Protein 8R2B (pdb70)

Structure (mmCIF, N/CA/C/O backbone):
data_8R2B
#
_entry.id   8R2B
#
_cell.length_a   52.628
_cell.length_b   62.281
_cell.length_c   89.814
_cell.angle_alpha   90.00
_cell.angle_beta   90.00
_cell.angle_gamma   90.00
#
_symmetry.space_group_name_H-M   'P 21 21 21'
#
loop_
_entity.id
_entity.type
_entity.pdbx_description
1 polymer SnoL
2 non-polymer "3',4'-demethoxy-nogalose-nogalamycinone"
3 water water
#
loop_
_atom_site.group_PDB
_atom_site.id
_atom_site.type_symbol
_atom_site.label_atom_id
_atom_site.label_alt_id
_atom_site.label_comp_id
_atom_site.label_asym_id
_atom_site.label_entity_id
_atom_site.label_seq_id
_atom_site.pdbx_PDB_ins_code
_atom_site.Cartn_x
_atom_site.Cartn_y
_atom_site.Cartn_z
_atom_site.occupancy
_atom_site.B_iso_or_equiv
_atom_site.auth_seq_id
_atom_site.auth_comp_id
_atom_site.auth_asym_id
_atom_site.auth_atom_id
_atom_site.pdbx_PDB_model_num
ATOM 1 N N . SER A 1 11 ? 47.176 53.611 18.428 1.00 49.69 2 SER A N 1
ATOM 2 C CA . SER A 1 11 ? 47.129 54.515 19.604 1.00 43.28 2 SER A CA 1
ATOM 3 C C . SER A 1 11 ? 45.735 55.131 19.656 1.00 41.97 2 SER A C 1
ATOM 4 O O . SER A 1 11 ? 45.116 55.340 18.604 1.00 36.54 2 SER A O 1
ATOM 7 N N . THR A 1 12 ? 45.255 55.418 20.862 1.00 47.04 3 THR A N 1
ATOM 8 C CA . THR A 1 12 ? 43.915 55.958 20.995 1.00 45.93 3 THR A CA 1
ATOM 9 C C . THR A 1 12 ? 43.877 57.392 20.528 1.00 44.65 3 THR A C 1
ATOM 10 O O . THR A 1 12 ? 42.881 57.804 19.948 1.00 39.25 3 THR A O 1
ATOM 14 N N . THR A 1 13 ? 44.960 58.143 20.770 1.00 39.01 4 THR A N 1
ATOM 15 C CA . THR A 1 13 ? 45.037 59.496 20.279 1.00 40.33 4 THR A CA 1
ATOM 16 C C . THR A 1 13 ? 44.887 59.424 18.775 1.00 37.77 4 THR A C 1
ATOM 17 O O . THR A 1 13 ? 44.052 60.114 18.209 1.00 32.66 4 THR A O 1
ATOM 21 N N . ALA A 1 14 ? 45.673 58.567 18.142 1.00 32.80 5 ALA A N 1
ATOM 22 C CA . ALA A 1 14 ? 45.603 58.452 16.711 1.00 32.72 5 ALA A CA 1
ATOM 23 C C . ALA A 1 14 ? 44.184 58.030 16.234 1.00 30.32 5 ALA A C 1
ATOM 24 O O . ALA A 1 14 ? 43.662 58.543 15.277 1.00 27.76 5 ALA A O 1
ATOM 26 N N . ASN A 1 15 ? 43.585 57.054 16.900 1.00 30.39 6 ASN A N 1
ATOM 27 C CA . ASN A 1 15 ? 42.250 56.620 16.529 1.00 27.35 6 ASN A CA 1
ATOM 28 C C . ASN A 1 15 ? 41.234 57.736 16.619 1.00 27.44 6 ASN A C 1
ATOM 29 O O . ASN A 1 15 ? 40.383 57.880 15.743 1.00 27.07 6 ASN A O 1
ATOM 34 N N . LYS A 1 16 ? 41.346 58.546 17.642 1.00 27.09 7 LYS A N 1
ATOM 35 C CA . LYS A 1 16 ? 40.433 59.630 17.802 1.00 28.52 7 LYS A CA 1
ATOM 36 C C . LYS A 1 16 ? 40.579 60.633 16.685 1.00 26.78 7 LYS A C 1
ATOM 37 O O . LYS A 1 16 ? 39.592 61.131 16.224 1.00 27.90 7 LYS A O 1
ATOM 43 N N . GLU A 1 17 ? 41.777 60.916 16.240 1.00 29.99 8 GLU A N 1
ATOM 44 C CA . GLU A 1 17 ? 41.971 61.867 15.119 1.00 29.09 8 GLU A CA 1
ATOM 45 C C . GLU A 1 17 ? 41.384 61.318 13.895 1.00 25.31 8 GLU A C 1
ATOM 46 O O . GLU A 1 17 ? 40.805 62.039 13.113 1.00 24.29 8 GLU A O 1
ATOM 52 N N . ARG A 1 18 ? 41.529 60.019 13.698 1.00 27.98 9 ARG A N 1
ATOM 53 C CA . ARG A 1 18 ? 40.916 59.396 12.530 1.00 26.91 9 ARG A CA 1
ATOM 54 C C . ARG A 1 18 ? 39.407 59.611 12.558 1.00 25.01 9 ARG A C 1
ATOM 55 O O . ARG A 1 18 ? 38.807 59.912 11.531 1.00 23.34 9 ARG A O 1
ATOM 63 N N . CYS A 1 19 ? 38.792 59.457 13.733 1.00 23.96 10 CYS A N 1
ATOM 64 C CA . CYS A 1 19 ? 37.375 59.702 13.820 1.00 23.62 10 CYS A CA 1
ATOM 65 C C . CYS A 1 19 ? 37.059 61.158 13.463 1.00 24.59 10 CYS A C 1
ATOM 66 O O . CYS A 1 19 ? 36.063 61.445 12.784 1.00 21.08 10 CYS A O 1
ATOM 69 N N . LEU A 1 20 ? 37.864 62.085 13.950 1.00 24.09 11 LEU A N 1
ATOM 70 C CA . LEU A 1 20 ? 37.602 63.485 13.604 1.00 25.74 11 LEU A CA 1
ATOM 71 C C . LEU A 1 20 ? 37.755 63.700 12.096 1.00 24.05 11 LEU A C 1
ATOM 72 O O . LEU A 1 20 ? 37.029 64.524 11.537 1.00 24.81 11 LEU A O 1
ATOM 77 N N . GLU A 1 21 ? 38.626 62.927 11.448 1.00 26.49 12 GLU A N 1
ATOM 78 C CA . GLU A 1 21 ? 38.755 63.014 9.982 1.00 25.00 12 GLU A CA 1
ATOM 79 C C . GLU A 1 21 ? 37.504 62.564 9.328 1.00 24.94 12 GLU A C 1
ATOM 80 O O . GLU A 1 21 ? 37.098 63.139 8.363 1.00 22.37 12 GLU A O 1
ATOM 86 N N . MET A 1 22 ? 36.851 61.538 9.863 1.00 22.81 13 MET A N 1
ATOM 87 C CA . MET A 1 22 ? 35.626 61.055 9.289 1.00 21.09 13 MET A CA 1
ATOM 88 C C . MET A 1 22 ? 34.545 62.095 9.455 1.00 20.63 13 MET A C 1
ATOM 89 O O . MET A 1 22 ? 33.744 62.285 8.539 1.00 21.15 13 MET A O 1
ATOM 94 N N . VAL A 1 23 ? 34.510 62.780 10.579 1.00 19.12 14 VAL A N 1
ATOM 95 C CA . VAL A 1 23 ? 33.493 63.825 10.762 1.00 19.65 14 VAL A CA 1
ATOM 96 C C . VAL A 1 23 ? 33.739 64.941 9.749 1.00 20.19 14 VAL A C 1
ATOM 97 O O . VAL A 1 23 ? 32.826 65.425 9.144 1.00 19.89 14 VAL A O 1
ATOM 101 N N . ALA A 1 24 ? 34.982 65.331 9.581 1.00 21.78 15 ALA A N 1
ATOM 102 C CA . ALA A 1 24 ? 35.294 66.404 8.620 1.00 22.14 15 ALA A CA 1
ATOM 103 C C . ALA A 1 24 ? 34.920 66.026 7.226 1.00 22.10 15 ALA A C 1
ATOM 104 O O . ALA A 1 24 ? 34.426 66.843 6.504 1.00 24.09 15 ALA A O 1
ATOM 106 N N . ALA A 1 25 ? 35.116 64.770 6.843 1.00 21.33 16 ALA A N 1
ATOM 107 C CA . ALA A 1 25 ? 34.628 64.298 5.545 1.00 20.70 16 ALA A CA 1
ATOM 108 C C . ALA A 1 25 ? 33.137 64.389 5.394 1.00 22.22 16 ALA A C 1
ATOM 109 O O . ALA A 1 25 ? 32.682 64.813 4.359 1.00 22.04 16 ALA A O 1
ATOM 111 N N . TRP A 1 26 ? 32.363 64.001 6.424 1.00 20.81 17 TRP A N 1
ATOM 112 C CA . TRP A 1 26 ? 30.916 64.193 6.385 1.00 19.30 17 TRP A CA 1
ATOM 113 C C . TRP A 1 26 ? 30.545 65.661 6.195 1.00 19.68 17 TRP A C 1
ATOM 114 O O . TRP A 1 26 ? 29.590 66.022 5.521 1.00 20.35 17 TRP A O 1
ATOM 125 N N . ASN A 1 27 ? 31.257 66.510 6.853 1.00 20.39 18 ASN A N 1
ATOM 126 C CA . ASN A 1 27 ? 30.921 67.964 6.876 1.00 20.69 18 ASN A CA 1
ATOM 127 C C . ASN A 1 27 ? 31.233 68.685 5.557 1.00 23.05 18 ASN A C 1
ATOM 128 O O . ASN A 1 27 ? 30.819 69.811 5.370 1.00 20.47 18 ASN A O 1
ATOM 133 N N . ARG A 1 28 ? 32.022 68.040 4.705 1.00 23.58 19 ARG A N 1
ATOM 134 C CA . ARG A 1 28 ? 32.195 68.492 3.308 1.00 25.73 19 ARG A CA 1
ATOM 135 C C . ARG A 1 28 ? 31.492 67.571 2.340 1.00 26.02 19 ARG A C 1
ATOM 136 O O . ARG A 1 28 ? 31.712 67.621 1.123 1.00 25.31 19 ARG A O 1
ATOM 144 N N . TRP A 1 29 ? 30.602 66.750 2.902 1.00 24.00 20 TRP A N 1
ATOM 145 C CA . TRP A 1 29 ? 29.695 65.902 2.174 1.00 25.70 20 TRP A CA 1
ATOM 146 C C . TRP A 1 29 ? 30.438 64.886 1.267 1.00 25.73 20 TRP A C 1
ATOM 147 O O . TRP A 1 29 ? 30.025 64.639 0.148 1.00 26.34 20 TRP A O 1
ATOM 158 N N . ASP A 1 30 ? 31.550 64.381 1.743 1.00 24.17 21 ASP A N 1
ATOM 159 C CA . ASP A 1 30 ? 32.399 63.446 1.022 1.00 24.25 21 ASP A CA 1
ATOM 160 C C . ASP A 1 30 ? 32.339 62.059 1.704 1.00 22.57 21 ASP A C 1
ATOM 161 O O . ASP A 1 30 ? 33.192 61.747 2.540 1.00 22.84 21 ASP A O 1
ATOM 166 N N . VAL A 1 31 ? 31.388 61.235 1.331 1.00 22.78 22 VAL A N 1
ATOM 167 C CA . VAL A 1 31 ? 31.245 59.842 1.873 1.00 24.05 22 VAL A CA 1
ATOM 168 C C . VAL A 1 31 ? 32.466 59.022 1.643 1.00 25.68 22 VAL A C 1
ATOM 169 O O . VAL A 1 31 ? 32.869 58.258 2.516 1.00 24.26 22 VAL A O 1
ATOM 173 N N . SER A 1 32 ? 33.105 59.209 0.481 1.00 24.79 23 SER A N 1
ATOM 174 C CA . SER A 1 32 ? 34.272 58.466 0.176 1.00 28.70 23 SER A CA 1
ATOM 175 C C . SER A 1 32 ? 35.384 58.712 1.184 1.00 28.44 23 SER A C 1
ATOM 176 O O . SER A 1 32 ? 36.201 57.840 1.455 1.00 28.58 23 SER A O 1
ATOM 179 N N . GLY A 1 33 ? 35.447 59.908 1.758 1.00 25.78 24 GLY A N 1
ATOM 180 C CA . GLY A 1 33 ? 36.432 60.172 2.782 1.00 23.56 24 GLY A CA 1
ATOM 181 C C . GLY A 1 33 ? 36.096 59.482 4.093 1.00 25.67 24 GLY A C 1
ATOM 182 O O . GLY A 1 33 ? 36.951 59.334 4.927 1.00 26.69 24 GLY A O 1
ATOM 183 N N . VAL A 1 34 ? 34.852 59.062 4.269 1.00 24.18 25 VAL A N 1
ATOM 184 C CA . VAL A 1 34 ? 34.524 58.285 5.446 1.00 25.31 25 VAL A CA 1
ATOM 185 C C . VAL A 1 34 ? 34.979 56.851 5.165 1.00 25.54 25 VAL A C 1
ATOM 186 O O . VAL A 1 34 ? 35.687 56.264 5.948 1.00 25.32 25 VAL A O 1
ATOM 190 N N . VAL A 1 35 ? 34.586 56.329 4.020 1.00 25.34 26 VAL A N 1
ATOM 191 C CA . VAL A 1 35 ? 34.792 54.936 3.646 1.00 24.22 26 VAL A CA 1
ATOM 192 C C . VAL A 1 35 ? 36.282 54.622 3.590 1.00 27.46 26 VAL A C 1
ATOM 193 O O . VAL A 1 35 ? 36.734 53.486 3.830 1.00 25.77 26 VAL A O 1
ATOM 197 N N . ALA A 1 36 ? 37.082 55.616 3.305 1.00 28.69 27 ALA A N 1
ATOM 198 C CA . ALA A 1 36 ? 38.512 55.410 3.244 1.00 27.09 27 ALA A CA 1
ATOM 199 C C . ALA A 1 36 ? 39.098 54.863 4.501 1.00 29.38 27 ALA A C 1
ATOM 200 O O . ALA A 1 36 ? 40.227 54.330 4.483 1.00 28.45 27 ALA A O 1
ATOM 202 N N . HIS A 1 37 ? 38.423 55.051 5.630 1.00 27.63 28 HIS A N 1
ATOM 203 C CA . HIS A 1 37 ? 38.988 54.559 6.871 1.00 28.97 28 HIS A CA 1
ATOM 204 C C . HIS A 1 37 ? 38.636 53.103 7.170 1.00 27.37 28 HIS A C 1
ATOM 205 O O . HIS A 1 37 ? 39.145 52.542 8.091 1.00 27.17 28 HIS A O 1
ATOM 212 N N . TRP A 1 38 ? 37.775 52.516 6.391 1.00 28.39 29 TRP A N 1
ATOM 213 C CA . TRP A 1 38 ? 37.328 51.159 6.647 1.00 26.63 29 TRP A C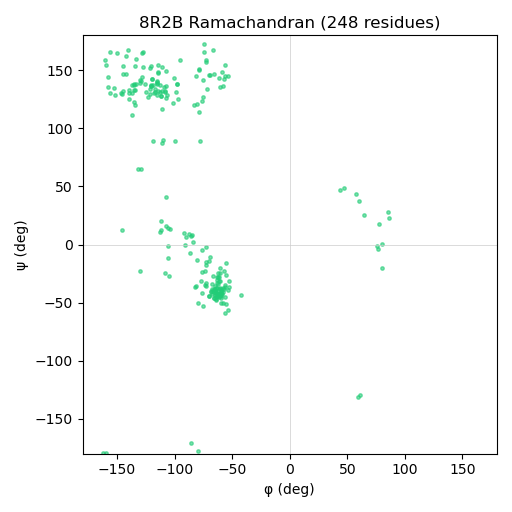A 1
ATOM 214 C C . TRP A 1 38 ? 38.360 50.102 6.276 1.00 32.20 29 TRP A C 1
ATOM 215 O O . TRP A 1 38 ? 39.019 50.192 5.232 1.00 31.21 29 TRP A O 1
ATOM 226 N N . ALA A 1 39 ? 38.446 49.066 7.085 1.00 30.72 30 ALA A N 1
ATOM 227 C CA . ALA A 1 39 ? 39.300 47.948 6.747 1.00 31.30 30 ALA A CA 1
ATOM 228 C C . ALA A 1 39 ? 38.641 47.187 5.622 1.00 36.27 30 ALA A C 1
ATOM 229 O O . ALA A 1 39 ? 37.447 47.349 5.397 1.00 32.99 30 ALA A O 1
ATOM 231 N N . PRO A 1 40 ? 39.432 46.385 4.841 1.00 42.35 31 PRO A N 1
ATOM 232 C CA . PRO A 1 40 ? 38.732 45.687 3.772 1.00 40.65 31 PRO A CA 1
ATOM 233 C C . PRO A 1 40 ? 37.692 44.724 4.305 1.00 40.75 31 PRO A C 1
ATOM 234 O O . PRO A 1 40 ? 36.709 44.511 3.666 1.00 41.20 31 PRO A O 1
ATOM 238 N N . ASP A 1 41 ? 37.881 44.193 5.505 1.00 40.01 32 ASP A N 1
ATOM 239 C CA . ASP A 1 41 ? 36.932 43.244 6.067 1.00 43.42 32 ASP A CA 1
ATOM 240 C C . ASP A 1 41 ? 36.093 43.834 7.219 1.00 36.37 32 ASP A C 1
ATOM 241 O O . ASP A 1 41 ? 35.888 43.188 8.244 1.00 33.80 32 ASP A O 1
ATOM 246 N N . VAL A 1 42 ? 35.666 45.073 7.064 1.00 32.47 33 VAL A N 1
ATOM 247 C CA . VAL A 1 42 ? 34.901 45.753 8.113 1.00 30.28 33 VAL A CA 1
ATOM 248 C C . VAL A 1 42 ? 33.538 45.151 8.268 1.00 26.62 33 VAL A C 1
ATOM 249 O O . VAL A 1 42 ? 32.917 44.774 7.252 1.00 28.87 33 VAL A O 1
ATOM 253 N N . VAL A 1 43 ? 33.030 45.136 9.507 1.00 25.05 34 VAL A N 1
ATOM 254 C CA . VAL A 1 43 ? 31.684 44.704 9.769 1.00 22.93 34 VAL A CA 1
ATOM 255 C C . VAL A 1 43 ? 30.880 45.850 10.355 1.00 25.79 34 VAL A C 1
ATOM 256 O O . VAL A 1 43 ? 31.309 46.450 11.341 1.00 23.25 34 VAL A O 1
ATOM 260 N N . HIS A 1 44 ? 29.697 46.113 9.794 1.00 24.13 35 HIS A N 1
ATOM 261 C CA . HIS A 1 44 ? 28.809 47.127 10.301 1.00 23.60 35 HIS A CA 1
ATOM 262 C C . HIS A 1 44 ? 27.564 46.451 10.780 1.00 23.15 35 HIS A C 1
ATOM 263 O O . HIS A 1 44 ? 27.071 45.592 10.104 1.00 24.65 35 HIS A O 1
ATOM 270 N N . TYR A 1 45 ? 27.045 46.904 11.912 1.00 22.55 36 TYR A N 1
ATOM 271 C CA . TYR A 1 45 ? 25.912 46.296 12.560 1.00 24.40 36 TYR A CA 1
ATOM 272 C C . TYR A 1 45 ? 24.735 47.228 12.508 1.00 28.51 36 TYR A C 1
ATOM 273 O O . TYR A 1 45 ? 24.812 48.419 12.869 1.00 28.62 36 TYR A O 1
ATOM 282 N N . ASP A 1 46 ? 23.610 46.693 12.100 1.00 31.54 37 ASP A N 1
ATOM 283 C CA . ASP A 1 46 ? 22.404 47.468 12.091 1.00 31.02 37 ASP A CA 1
ATOM 284 C C . ASP A 1 46 ? 21.802 47.558 13.446 1.00 35.24 37 ASP A C 1
ATOM 285 O O . ASP A 1 46 ? 22.331 47.059 14.454 1.00 33.24 37 ASP A O 1
ATOM 290 N N . ASP A 1 47 ? 20.669 48.228 13.480 1.00 39.86 38 ASP A N 1
ATOM 291 C CA . ASP A 1 47 ? 19.957 48.461 14.729 1.00 48.02 38 ASP A CA 1
ATOM 292 C C . ASP A 1 47 ? 19.593 47.239 15.570 1.00 45.51 38 ASP A C 1
ATOM 293 O O . ASP A 1 47 ? 19.236 47.392 16.716 1.00 47.60 38 ASP A O 1
ATOM 298 N N . GLU A 1 48 ? 19.648 46.042 14.993 1.00 49.82 39 GLU A N 1
ATOM 299 C CA . GLU A 1 48 ? 19.321 44.779 15.683 1.00 45.40 39 GLU A CA 1
ATOM 300 C C . GLU A 1 48 ? 20.530 43.906 15.862 1.00 42.31 39 GLU A C 1
ATOM 301 O O . GLU A 1 48 ? 20.432 42.734 16.184 1.00 38.96 39 GLU A O 1
ATOM 307 N N . ASP A 1 49 ? 21.685 44.455 15.603 1.00 41.09 40 ASP A N 1
ATOM 308 C CA . ASP A 1 49 ? 22.923 43.711 15.763 1.00 44.46 40 ASP A CA 1
ATOM 309 C C . ASP A 1 49 ? 23.242 42.709 14.642 1.00 33.67 40 ASP A C 1
ATOM 310 O O . ASP A 1 49 ? 24.106 41.889 14.797 1.00 29.23 40 ASP A O 1
ATOM 315 N N . LYS A 1 50 ? 22.598 42.853 13.518 1.00 31.28 41 LYS A N 1
ATOM 316 C CA . LYS A 1 50 ? 22.893 42.021 12.395 1.00 28.93 41 LYS A CA 1
ATOM 317 C C . LYS A 1 50 ? 23.828 42.761 11.470 1.00 28.44 41 LYS A C 1
ATOM 318 O O . LYS A 1 50 ? 23.644 43.942 11.256 1.00 25.62 41 LYS A O 1
ATOM 324 N N . PRO A 1 51 ? 24.839 42.076 10.917 1.00 25.46 42 PRO A N 1
ATOM 325 C CA . PRO A 1 51 ? 25.728 42.714 9.977 1.00 23.92 42 PRO A CA 1
ATOM 326 C C . PRO A 1 51 ? 24.975 43.281 8.788 1.00 29.63 42 PRO A C 1
ATOM 327 O O . PRO A 1 51 ? 24.005 42.686 8.340 1.00 28.45 42 PRO A O 1
ATOM 331 N N . VAL A 1 52 ? 25.433 44.434 8.327 1.00 27.56 43 VAL A N 1
ATOM 332 C CA . VAL A 1 52 ? 24.961 45.111 7.105 1.00 29.75 43 VAL A CA 1
ATOM 333 C C . VAL A 1 52 ? 26.105 45.229 6.143 1.00 27.69 43 VAL A C 1
ATOM 334 O O . VAL A 1 52 ? 27.228 45.570 6.538 1.00 26.34 43 VAL A O 1
ATOM 338 N N . SER A 1 53 ? 25.857 44.964 4.863 1.00 31.15 44 SER A N 1
ATOM 339 C CA . SER A 1 53 ? 26.952 44.996 3.918 1.00 28.79 44 SER A CA 1
ATOM 340 C C . SER A 1 53 ? 27.541 46.378 3.749 1.00 29.72 44 SER A C 1
ATOM 341 O O . SER A 1 53 ? 26.849 47.355 3.849 1.00 28.12 44 SER A O 1
ATOM 344 N N . ALA A 1 54 ? 28.840 46.436 3.516 1.00 29.47 45 ALA A N 1
ATOM 345 C CA . ALA A 1 54 ? 29.525 47.685 3.318 1.00 31.24 45 ALA A CA 1
ATOM 346 C C . ALA A 1 54 ? 28.879 48.437 2.172 1.00 35.76 45 ALA A C 1
ATOM 347 O O . ALA A 1 54 ? 28.736 49.632 2.249 1.00 33.55 45 ALA A O 1
ATOM 349 N N . GLU A 1 55 ? 28.412 47.732 1.164 1.00 36.27 46 GLU A N 1
ATOM 350 C CA . GLU A 1 55 ? 27.753 48.365 0.039 1.00 37.39 46 GLU A CA 1
ATOM 351 C C . GLU A 1 55 ? 26.445 49.009 0.417 1.00 34.03 46 GLU A C 1
ATOM 352 O O . GLU A 1 55 ? 26.111 50.087 -0.070 1.00 32.95 46 GLU A O 1
ATOM 358 N N . GLU A 1 56 ? 25.684 48.361 1.271 1.00 29.51 47 GLU A N 1
ATOM 359 C CA . GLU A 1 56 ? 24.416 48.928 1.707 1.00 29.03 47 GLU A CA 1
ATOM 360 C C . GLU A 1 56 ? 24.644 50.136 2.680 1.00 26.15 47 GLU A C 1
ATOM 361 O O . GLU A 1 56 ? 23.926 51.100 2.625 1.00 26.03 47 GLU A O 1
ATOM 367 N N . VAL A 1 57 ? 25.698 50.091 3.481 1.00 25.89 48 VAL A N 1
ATOM 368 C CA . VAL A 1 57 ? 26.003 51.211 4.337 1.00 23.59 48 VAL A CA 1
ATOM 369 C C . VAL A 1 57 ? 26.326 52.410 3.449 1.00 26.26 48 VAL A C 1
ATOM 370 O O . VAL A 1 57 ? 25.778 53.491 3.668 1.00 25.04 48 VAL A O 1
ATOM 374 N N . VAL A 1 58 ? 27.162 52.198 2.432 1.00 26.35 49 VAL A N 1
ATOM 375 C CA . VAL A 1 58 ? 27.537 53.256 1.503 1.00 26.07 49 VAL A CA 1
ATOM 376 C C . VAL A 1 58 ? 26.309 53.862 0.860 1.00 27.29 49 VAL A C 1
ATOM 377 O O . VAL A 1 58 ? 26.270 55.083 0.664 1.00 26.64 49 VAL A O 1
ATOM 381 N N . ARG A 1 59 ? 25.309 53.038 0.573 1.00 27.24 50 ARG A N 1
ATOM 382 C CA . ARG A 1 59 ? 24.150 53.485 -0.089 1.00 29.70 50 ARG A CA 1
ATOM 383 C C . ARG A 1 59 ? 23.355 54.373 0.823 1.00 32.51 50 ARG A C 1
ATOM 384 O O . ARG A 1 59 ? 22.859 55.405 0.381 1.00 31.95 50 ARG A O 1
ATOM 392 N N . ARG A 1 60 ? 23.206 53.971 2.073 1.00 28.33 51 ARG A N 1
ATOM 393 C CA . ARG A 1 60 ? 22.502 54.797 3.022 1.00 28.85 51 ARG A CA 1
ATOM 394 C C . ARG A 1 60 ? 23.235 56.088 3.239 1.00 24.29 51 ARG A C 1
ATOM 395 O O . ARG A 1 60 ? 22.602 57.083 3.371 1.00 28.50 51 ARG A O 1
ATOM 403 N N . MET A 1 61 ? 24.557 56.083 3.342 1.00 23.03 52 MET A N 1
ATOM 404 C CA . MET A 1 61 ? 25.287 57.312 3.547 1.00 22.59 52 MET A CA 1
ATOM 405 C C . MET A 1 61 ? 25.115 58.261 2.365 1.00 28.45 52 MET A C 1
ATOM 406 O O . MET A 1 61 ? 24.926 59.448 2.549 1.00 23.40 52 MET A O 1
ATOM 411 N N . ASN A 1 62 ? 25.206 57.733 1.134 1.00 24.41 53 ASN A N 1
ATOM 412 C CA . ASN A 1 62 ? 25.005 58.559 -0.028 1.00 25.79 53 ASN A CA 1
ATOM 413 C C . ASN A 1 62 ? 23.648 59.192 -0.071 1.00 26.18 53 ASN A C 1
ATOM 414 O O . ASN A 1 62 ? 23.499 60.374 -0.403 1.00 28.53 53 ASN A O 1
ATOM 419 N N . SER A 1 63 ? 22.649 58.468 0.337 1.00 25.16 54 SER A N 1
ATOM 420 C CA . SER A 1 63 ? 21.296 58.996 0.339 1.00 28.17 54 SER A CA 1
ATOM 421 C C . SER A 1 63 ? 21.115 60.120 1.357 1.00 31.48 54 SER A C 1
ATOM 422 O O . SER A 1 63 ? 20.381 61.063 1.101 1.00 31.56 54 SER A O 1
ATOM 425 N N . ALA A 1 64 ? 21.804 60.037 2.491 1.00 27.70 55 ALA A N 1
ATOM 426 C CA . ALA A 1 64 ? 21.744 61.095 3.482 1.00 27.05 55 ALA A CA 1
ATOM 427 C C . ALA A 1 64 ? 22.384 62.362 2.966 1.00 26.00 55 ALA A C 1
ATOM 428 O O . ALA A 1 64 ? 21.832 63.423 3.182 1.00 24.19 55 ALA A O 1
ATOM 430 N N . VAL A 1 65 ? 23.539 62.268 2.296 1.00 24.92 56 VAL A N 1
ATOM 431 C CA . VAL A 1 65 ? 24.154 63.460 1.740 1.00 27.06 56 VAL A CA 1
ATOM 432 C C . VAL A 1 65 ? 23.241 64.089 0.706 1.00 31.07 56 VAL A C 1
ATOM 433 O O . VAL A 1 65 ? 23.190 65.307 0.609 1.00 28.33 56 VAL A O 1
ATOM 437 N N . GLU A 1 66 ? 22.486 63.299 -0.034 1.00 30.11 57 GLU A N 1
ATOM 438 C CA . GLU A 1 66 ? 21.587 63.887 -1.006 1.00 31.48 57 GLU A CA 1
ATOM 439 C C . GLU A 1 66 ? 20.375 64.471 -0.326 1.00 29.17 57 GLU A C 1
ATOM 440 O O . GLU A 1 66 ? 19.947 65.556 -0.643 1.00 28.97 57 GLU A O 1
ATOM 446 N N . ALA A 1 67 ? 19.834 63.767 0.649 1.00 27.42 58 ALA A N 1
ATOM 447 C CA . ALA A 1 67 ? 18.639 64.246 1.298 1.00 24.38 58 ALA A CA 1
ATOM 448 C C . ALA A 1 67 ? 18.826 65.397 2.296 1.00 21.76 58 ALA A C 1
ATOM 449 O O . ALA A 1 67 ? 17.882 66.058 2.563 1.00 24.90 58 ALA A O 1
ATOM 451 N N . PHE A 1 68 ? 20.025 65.563 2.856 1.00 24.51 59 PHE A N 1
ATOM 452 C CA . PHE A 1 68 ? 20.316 66.524 3.892 1.00 24.66 59 PHE A CA 1
ATOM 453 C C . PHE A 1 68 ? 21.583 67.241 3.434 1.00 25.20 59 PHE A C 1
ATOM 454 O O . PHE A 1 68 ? 22.625 67.129 4.059 1.00 23.77 59 PHE A O 1
ATOM 462 N N . PRO A 1 69 ? 21.491 67.983 2.309 1.00 23.79 60 PRO A N 1
ATOM 463 C CA . PRO A 1 69 ? 22.732 68.360 1.660 1.00 24.44 60 PRO A CA 1
ATOM 464 C C . PRO A 1 69 ? 23.497 69.490 2.327 1.00 25.71 60 PRO A C 1
ATOM 465 O O . PRO A 1 69 ? 24.609 69.788 1.882 1.00 22.89 60 PRO A O 1
ATOM 469 N N . ASP A 1 70 ? 22.929 70.084 3.371 1.00 25.10 61 ASP A N 1
ATOM 470 C CA . ASP A 1 70 ? 23.603 71.100 4.134 1.00 25.68 61 ASP A CA 1
ATOM 471 C C . ASP A 1 70 ? 23.944 70.629 5.522 1.00 25.75 61 ASP A C 1
ATOM 472 O O . ASP A 1 70 ? 24.227 71.432 6.410 1.00 23.63 61 ASP A O 1
ATOM 477 N N . LEU A 1 71 ? 23.970 69.312 5.683 1.00 22.14 62 LEU A N 1
ATOM 478 C CA . LEU A 1 71 ? 24.151 68.740 7.007 1.00 18.96 62 LEU A CA 1
ATOM 479 C C . LEU A 1 71 ? 25.453 69.186 7.638 1.00 19.94 62 LEU A C 1
ATOM 480 O O . LEU A 1 71 ? 26.446 69.457 6.957 1.00 21.33 62 LEU A O 1
ATOM 485 N N . ARG A 1 72 ? 25.405 69.281 8.965 1.00 20.65 63 ARG A N 1
ATOM 486 C CA . ARG A 1 72 ? 26.562 69.691 9.772 1.00 24.12 63 ARG A CA 1
ATOM 487 C C . ARG A 1 72 ? 26.609 68.836 11.026 1.00 19.89 63 ARG A C 1
ATOM 488 O O . ARG A 1 72 ? 25.621 68.691 11.687 1.00 19.30 63 ARG A O 1
ATOM 496 N N . LEU A 1 73 ? 27.752 68.275 11.322 1.00 20.24 64 LEU A N 1
ATOM 497 C CA . LEU A 1 73 ? 27.905 67.404 12.474 1.00 21.78 64 LEU A CA 1
ATOM 498 C C . LEU A 1 73 ? 28.778 68.093 13.470 1.00 22.24 64 LEU A C 1
ATOM 499 O O . LEU A 1 73 ? 29.825 68.576 13.143 1.00 21.94 64 LEU A O 1
ATOM 504 N N A ASP A 1 74 ? 28.344 68.136 14.713 0.51 23.40 65 ASP A N 1
ATOM 505 N N B ASP A 1 74 ? 28.307 68.175 14.707 0.49 22.55 65 ASP A N 1
ATOM 506 C CA A ASP A 1 74 ? 29.155 68.723 15.757 0.51 23.78 65 ASP A CA 1
ATOM 507 C CA B ASP A 1 74 ? 29.108 68.692 15.798 0.49 22.59 65 ASP A CA 1
ATOM 508 C C A ASP A 1 74 ? 29.439 67.634 16.770 0.51 22.95 65 ASP A C 1
ATOM 509 C C B ASP A 1 74 ? 29.439 67.547 16.720 0.49 22.16 65 ASP A C 1
ATOM 510 O O A ASP A 1 74 ? 28.518 67.013 17.298 0.51 21.14 65 ASP A O 1
ATOM 511 O O B ASP A 1 74 ? 28.549 66.815 17.159 0.49 19.89 65 ASP A O 1
ATOM 520 N N . VAL A 1 75 ? 30.716 67.364 17.024 1.00 19.22 66 VAL A N 1
ATOM 521 C CA . VAL A 1 75 ? 31.046 66.318 17.982 1.00 22.34 66 VAL A CA 1
ATOM 522 C C . VAL A 1 75 ? 30.797 66.857 19.370 1.00 21.96 66 VAL A C 1
ATOM 523 O O . VAL A 1 75 ? 31.490 67.756 19.789 1.00 21.34 66 VAL A O 1
ATOM 527 N N . ARG A 1 76 ? 29.847 66.275 20.079 1.00 19.99 67 ARG A N 1
ATOM 528 C CA . ARG A 1 76 ? 29.534 66.730 21.437 1.00 21.13 67 ARG A CA 1
ATOM 529 C C . ARG A 1 76 ? 30.508 66.127 22.438 1.00 21.58 67 ARG A C 1
ATOM 530 O O . ARG A 1 76 ? 30.864 66.786 23.387 1.00 21.98 67 ARG A O 1
ATOM 538 N N . SER A 1 77 ? 30.922 64.896 22.251 1.00 21.78 68 SER A N 1
ATOM 539 C CA . SER A 1 77 ? 31.964 64.338 23.130 1.00 23.78 68 SER A CA 1
ATOM 540 C C . SER A 1 77 ? 32.570 63.176 22.392 1.00 20.66 68 SER A C 1
ATOM 541 O O . SER A 1 77 ? 31.961 62.605 21.516 1.00 20.15 68 SER A O 1
ATOM 544 N N . ILE A 1 78 ? 33.803 62.873 22.731 1.00 22.00 69 ILE A N 1
ATOM 545 C CA . ILE A 1 78 ? 34.534 61.778 22.144 1.00 22.97 69 ILE A CA 1
ATOM 546 C C . ILE A 1 78 ? 35.424 61.148 23.215 1.00 25.74 69 ILE A C 1
ATOM 547 O O . ILE A 1 78 ? 36.103 61.848 23.939 1.00 25.02 69 ILE A O 1
ATOM 552 N N . VAL A 1 79 ? 35.384 59.837 23.320 1.00 23.91 70 VAL A N 1
ATOM 553 C CA . VAL A 1 79 ? 36.183 59.093 24.280 1.00 25.92 70 VAL A CA 1
ATOM 554 C C . VAL A 1 79 ? 36.823 57.910 23.596 1.00 26.85 70 VAL A C 1
ATOM 555 O O . VAL A 1 79 ? 36.215 57.176 22.851 1.00 23.78 70 VAL A O 1
ATOM 559 N N . GLY A 1 80 ? 38.102 57.758 23.847 1.00 26.97 71 GLY A N 1
ATOM 560 C CA . GLY A 1 80 ? 38.895 56.666 23.315 1.00 27.02 71 GLY A CA 1
ATOM 561 C C . GLY A 1 80 ? 39.472 55.863 24.448 1.00 29.19 71 GLY A C 1
ATOM 562 O O . GLY A 1 80 ? 39.979 56.448 25.421 1.00 27.62 71 GLY A O 1
ATOM 563 N N . GLU A 1 81 ? 39.417 54.549 24.310 1.00 27.55 72 GLU A N 1
ATOM 564 C CA . GLU A 1 81 ? 40.095 53.637 25.221 1.00 31.42 72 GLU A 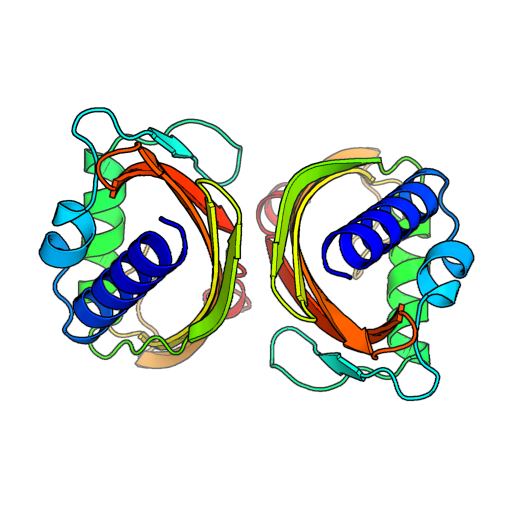CA 1
ATOM 565 C C . GLU A 1 81 ? 40.427 52.371 24.456 1.00 29.15 72 GLU A C 1
ATOM 566 O O . GLU A 1 81 ? 39.576 51.792 23.779 1.00 28.18 72 GLU A O 1
ATOM 572 N N . GLY A 1 82 ? 41.686 51.958 24.520 1.00 29.55 73 GLY A N 1
ATOM 573 C CA . GLY A 1 82 ? 42.135 50.752 23.841 1.00 29.03 73 GLY A CA 1
ATOM 574 C C . GLY A 1 82 ? 41.938 50.864 22.360 1.00 26.44 73 GLY A C 1
ATOM 575 O O . GLY A 1 82 ? 42.268 51.855 21.777 1.00 26.97 73 GLY A O 1
ATOM 576 N N . ASP A 1 83 ? 41.314 49.875 21.761 1.00 27.72 74 ASP A N 1
ATOM 577 C CA . ASP A 1 83 ? 41.027 49.923 20.346 1.00 26.83 74 ASP A CA 1
ATOM 578 C C . ASP A 1 83 ? 39.697 50.545 19.978 1.00 26.92 74 ASP A C 1
ATOM 579 O O . ASP A 1 83 ? 39.361 50.555 18.795 1.00 24.39 74 ASP A O 1
ATOM 584 N N . ARG A 1 84 ? 38.969 51.116 20.934 1.00 26.67 75 ARG A N 1
ATOM 585 C CA . ARG A 1 84 ? 37.677 51.731 20.609 1.00 26.01 75 ARG A CA 1
ATOM 586 C C . ARG A 1 84 ? 37.567 53.207 20.770 1.00 25.61 75 ARG A C 1
ATOM 587 O O . ARG A 1 84 ? 38.280 53.821 21.547 1.00 24.39 75 ARG A O 1
ATOM 595 N N . VAL A 1 85 ? 36.640 53.788 20.002 1.00 23.82 76 VAL A N 1
ATOM 596 C CA . VAL A 1 85 ? 36.238 55.180 20.136 1.00 22.14 76 VAL A CA 1
ATOM 597 C C . VAL A 1 85 ? 34.731 55.293 20.083 1.00 21.86 76 VAL A C 1
ATOM 598 O O . VAL A 1 85 ? 34.129 54.705 19.236 1.00 20.66 76 VAL A O 1
ATOM 602 N N . MET A 1 86 ? 34.166 56.050 21.036 1.00 21.19 77 MET A N 1
ATOM 603 C CA . MET A 1 86 ? 32.779 56.413 21.015 1.00 21.02 77 MET A CA 1
ATOM 604 C C . MET A 1 86 ? 32.669 57.923 20.856 1.00 21.15 77 MET A C 1
ATOM 605 O O . MET A 1 86 ? 33.506 58.649 21.387 1.00 20.85 77 MET A O 1
ATOM 610 N N . LEU A 1 87 ? 31.694 58.375 20.042 1.00 20.16 78 LEU A N 1
ATOM 611 C CA . LEU A 1 87 ? 31.426 59.760 19.855 1.00 20.23 78 LEU A CA 1
ATOM 612 C C . LEU A 1 87 ? 29.976 60.043 19.942 1.00 20.13 78 LEU A C 1
ATOM 613 O O . LEU A 1 87 ? 29.205 59.300 19.352 1.00 20.03 78 LEU A O 1
ATOM 618 N N . ARG A 1 88 ? 29.567 61.142 20.609 1.00 19.79 79 ARG A N 1
ATOM 619 C CA . ARG A 1 88 ? 28.145 61.527 20.586 1.00 18.98 79 ARG A CA 1
ATOM 620 C C . ARG A 1 88 ? 28.157 62.723 19.697 1.00 20.78 79 ARG A C 1
ATOM 621 O O . ARG A 1 88 ? 28.876 63.693 19.927 1.00 18.86 79 ARG A O 1
ATOM 629 N N . ILE A 1 89 ? 27.336 62.692 18.667 1.00 21.53 80 ILE A N 1
ATOM 630 C CA . ILE A 1 89 ? 27.374 63.662 17.605 1.00 19.46 80 ILE A CA 1
ATOM 631 C C . ILE A 1 89 ? 25.975 64.216 17.402 1.00 21.10 80 ILE A C 1
ATOM 632 O O . ILE A 1 89 ? 24.961 63.477 17.507 1.00 19.96 80 ILE A O 1
ATOM 637 N N . THR A 1 90 ? 25.897 65.520 17.077 1.00 19.73 81 THR A N 1
ATOM 638 C CA . THR A 1 90 ? 24.632 66.094 16.715 1.00 21.90 81 THR A CA 1
ATOM 639 C C . THR A 1 90 ? 24.686 66.513 15.253 1.00 21.52 81 THR A C 1
ATOM 640 O O . THR A 1 90 ? 25.607 67.184 14.864 1.00 21.02 81 THR A O 1
ATOM 644 N N . CYS A 1 91 ? 23.671 66.148 14.491 1.00 21.26 82 CYS A N 1
ATOM 645 C CA . CYS A 1 91 ? 23.555 66.513 13.097 1.00 21.45 82 CYS A CA 1
ATOM 646 C C . CYS A 1 91 ? 22.405 67.465 12.943 1.00 21.15 82 CYS A C 1
ATOM 647 O O . CYS A 1 91 ? 21.334 67.219 13.491 1.00 23.18 82 CYS A O 1
ATOM 650 N N . SER A 1 92 ? 22.652 68.601 12.303 1.00 21.72 83 SER A N 1
ATOM 651 C CA . SER A 1 92 ? 21.647 69.585 11.981 1.00 23.08 83 SER A CA 1
ATOM 652 C C . SER A 1 92 ? 21.640 69.744 10.464 1.00 21.54 83 SER A C 1
ATOM 653 O O . SER A 1 92 ? 22.641 69.856 9.849 1.00 19.06 83 SER A O 1
ATOM 656 N N . ALA A 1 93 ? 20.464 69.823 9.904 1.00 22.51 84 ALA A N 1
ATOM 657 C CA . ALA A 1 93 ? 20.337 69.945 8.447 1.00 22.19 84 ALA A CA 1
ATOM 658 C C . ALA A 1 93 ? 18.945 70.448 8.101 1.00 24.08 84 ALA A C 1
ATOM 659 O O . ALA A 1 93 ? 18.113 70.681 8.985 1.00 24.94 84 ALA A O 1
ATOM 661 N N . THR A 1 94 ? 18.721 70.577 6.787 1.00 23.96 85 THR A N 1
ATOM 662 C CA . THR A 1 94 ? 17.456 70.832 6.234 1.00 23.59 85 THR A CA 1
ATOM 663 C C . THR A 1 94 ? 17.056 69.591 5.455 1.00 24.11 85 THR A C 1
ATOM 664 O O . THR A 1 94 ? 17.847 69.034 4.701 1.00 24.59 85 THR A O 1
ATOM 668 N N . HIS A 1 95 ? 15.828 69.172 5.575 1.00 22.57 86 HIS A N 1
ATOM 669 C CA . HIS A 1 95 ? 15.414 67.952 4.966 1.00 22.86 86 HIS A CA 1
ATOM 670 C C . HIS A 1 95 ? 14.907 68.200 3.534 1.00 26.36 86 HIS A C 1
ATOM 671 O O . HIS A 1 95 ? 13.751 68.483 3.334 1.00 24.69 86 HIS A O 1
ATOM 678 N N A GLN A 1 96 ? 15.790 68.038 2.570 0.62 25.58 87 GLN A N 1
ATOM 679 N N B GLN A 1 96 ? 15.784 68.046 2.563 0.38 25.71 87 GLN A N 1
ATOM 680 C CA A GLN A 1 96 ? 15.512 68.509 1.205 0.62 28.95 87 GLN A CA 1
ATOM 681 C CA B GLN A 1 96 ? 15.491 68.511 1.206 0.38 27.83 87 GLN A CA 1
ATOM 682 C C A GLN A 1 96 ? 15.163 67.397 0.237 0.62 28.66 87 GLN A C 1
ATOM 683 C C B GLN A 1 96 ? 15.165 67.398 0.233 0.38 27.75 87 GLN A C 1
ATOM 684 O O A GLN A 1 96 ? 14.495 67.608 -0.779 0.62 25.39 87 GLN A O 1
ATOM 685 O O B GLN A 1 96 ? 14.530 67.614 -0.800 0.38 25.89 87 GLN A O 1
ATOM 696 N N . GLY A 1 97 ? 15.604 66.196 0.571 1.00 24.83 88 GLY A N 1
ATOM 697 C CA . GLY A 1 97 ? 15.445 65.040 -0.299 1.00 28.92 88 GLY A CA 1
ATOM 698 C C . GLY A 1 97 ? 14.717 63.900 0.373 1.00 30.10 88 GLY A C 1
ATOM 699 O O . GLY A 1 97 ? 14.449 63.955 1.569 1.00 29.84 88 GLY A O 1
ATOM 700 N N . VAL A 1 98 ? 14.315 62.877 -0.407 1.00 27.46 89 VAL A N 1
ATOM 701 C CA . VAL A 1 98 ? 13.667 61.689 0.157 1.00 27.54 89 VAL A CA 1
ATOM 702 C C . VAL A 1 98 ? 14.721 60.890 0.911 1.00 27.18 89 VAL A C 1
ATOM 703 O O . VAL A 1 98 ? 15.826 60.679 0.385 1.00 28.38 89 VAL A O 1
ATOM 707 N N . PHE A 1 99 ? 14.404 60.452 2.118 1.00 28.47 90 PHE A N 1
ATOM 708 C CA . PHE A 1 99 ? 15.372 59.612 2.871 1.00 29.82 90 PHE A CA 1
ATOM 709 C C . PHE A 1 99 ? 14.591 58.442 3.487 1.00 27.91 90 PHE A C 1
ATOM 710 O O . PHE A 1 99 ? 13.618 58.652 4.207 1.00 30.56 90 PHE A O 1
ATOM 718 N N . MET A 1 100 ? 14.993 57.231 3.158 1.00 33.30 91 MET A N 1
ATOM 719 C CA . MET A 1 100 ? 14.325 56.008 3.719 1.00 33.97 91 MET A CA 1
ATOM 720 C C . MET A 1 100 ? 12.855 56.106 3.624 1.00 35.80 91 MET A C 1
ATOM 721 O O . MET A 1 100 ? 12.118 55.977 4.607 1.00 35.81 91 MET A O 1
ATOM 726 N N . GLY A 1 101 ? 12.409 56.474 2.435 1.00 40.13 92 GLY A N 1
ATOM 727 C CA . GLY A 1 101 ? 10.999 56.568 2.185 1.00 38.94 92 GLY A CA 1
ATOM 728 C C . GLY A 1 101 ? 10.334 57.771 2.774 1.00 42.42 92 GLY A C 1
ATOM 729 O O . GLY A 1 101 ? 9.124 57.939 2.585 1.00 44.80 92 GLY A O 1
ATOM 730 N N . ILE A 1 102 ? 11.068 58.625 3.476 1.00 40.23 93 ILE A N 1
ATOM 731 C CA . ILE A 1 102 ? 10.450 59.777 4.026 1.00 43.31 93 ILE A CA 1
ATOM 732 C C . ILE A 1 102 ? 10.668 60.978 3.109 1.00 40.23 93 ILE A C 1
ATOM 733 O O . ILE A 1 102 ? 11.790 61.337 2.763 1.00 33.33 93 ILE A O 1
ATOM 738 N N . ALA A 1 103 ? 9.578 61.594 2.746 1.00 43.48 94 ALA A N 1
ATOM 739 C CA . ALA A 1 103 ? 9.632 62.662 1.755 1.00 43.91 94 ALA A CA 1
ATOM 740 C C . ALA A 1 103 ? 10.110 63.961 2.417 1.00 39.16 94 ALA A C 1
ATOM 741 O O . ALA A 1 103 ? 9.885 64.209 3.617 1.00 41.76 94 ALA A O 1
ATOM 743 N N . PRO A 1 104 ? 10.772 64.803 1.646 1.00 38.63 95 PRO A N 1
ATOM 744 C CA . PRO A 1 104 ? 11.279 66.044 2.247 1.00 33.88 95 PRO A CA 1
ATOM 745 C C . PRO A 1 104 ? 10.171 66.929 2.793 1.00 34.23 95 PRO A C 1
ATOM 746 O O . PRO A 1 104 ? 9.099 67.042 2.190 1.00 39.92 95 PRO A O 1
ATOM 750 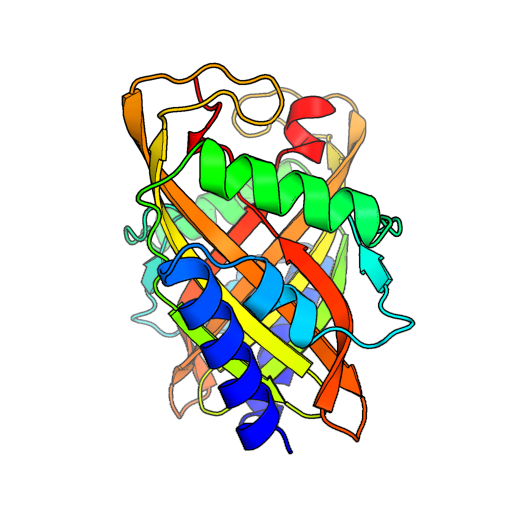N N . THR A 1 105 ? 10.450 67.570 3.904 1.00 31.57 96 THR A N 1
ATOM 751 C CA . THR A 1 105 ? 9.561 68.552 4.451 1.00 31.71 96 THR A CA 1
ATOM 752 C C . THR A 1 105 ? 10.093 69.922 4.237 1.00 30.75 96 THR A C 1
ATOM 753 O O . THR A 1 105 ? 9.392 70.876 4.491 1.00 34.82 96 THR A O 1
ATOM 757 N N . GLY A 1 106 ? 11.352 70.055 3.817 1.00 28.89 97 GLY A N 1
ATOM 758 C CA . GLY A 1 106 ? 11.961 71.364 3.701 1.00 31.28 97 GLY A CA 1
ATOM 759 C C . GLY A 1 106 ? 12.412 72.012 5.032 1.00 35.51 97 GLY A C 1
ATOM 760 O O . GLY A 1 106 ? 12.998 73.090 5.057 1.00 34.58 97 GLY A O 1
ATOM 761 N N . ARG A 1 107 ? 12.126 71.354 6.135 1.00 36.61 98 ARG A N 1
ATOM 762 C CA . ARG A 1 107 ? 12.297 71.989 7.424 1.00 36.36 98 ARG A CA 1
ATOM 763 C C . ARG A 1 107 ? 13.645 71.649 8.045 1.00 33.80 98 ARG A C 1
ATOM 764 O O . ARG A 1 107 ? 14.267 70.643 7.708 1.00 27.29 98 ARG A O 1
ATOM 772 N N . LYS A 1 108 ? 14.073 72.487 8.970 1.00 28.34 99 LYS A N 1
ATOM 773 C CA . LYS A 1 108 ? 15.216 72.191 9.798 1.00 30.54 99 LYS A CA 1
ATOM 774 C C . LYS A 1 108 ? 14.979 70.928 10.627 1.00 28.71 99 LYS A C 1
ATOM 775 O O . LYS A 1 108 ? 13.909 70.717 11.167 1.00 28.08 99 LYS A O 1
ATOM 781 N N . VAL A 1 109 ? 15.969 70.060 10.676 1.00 26.79 100 VAL A N 1
ATOM 782 C CA . VAL A 1 109 ? 15.876 68.835 11.479 1.00 25.99 100 VAL A CA 1
ATOM 783 C C . VAL A 1 109 ? 17.189 68.726 12.220 1.00 24.45 100 VAL A C 1
ATOM 784 O O . VAL A 1 109 ? 18.230 69.203 11.735 1.00 24.11 100 VAL A O 1
ATOM 788 N N . ARG A 1 110 ? 17.145 68.055 13.360 1.00 23.58 101 ARG A N 1
ATOM 789 C CA . ARG A 1 110 ? 18.301 67.891 14.171 1.00 25.32 101 ARG A CA 1
ATOM 790 C C . ARG A 1 110 ? 18.165 66.609 14.980 1.00 25.63 101 ARG A C 1
ATOM 791 O O . ARG A 1 110 ? 17.090 66.352 15.532 1.00 24.33 101 ARG A O 1
ATOM 799 N N . TRP A 1 111 ? 19.226 65.825 15.021 1.00 23.74 102 TRP A N 1
ATOM 800 C CA . TRP A 1 111 ? 19.238 64.586 15.792 1.00 25.40 102 TRP A CA 1
ATOM 801 C C . TRP A 1 111 ? 20.608 64.368 16.381 1.00 24.07 102 TRP A C 1
ATOM 802 O O . TRP A 1 111 ? 21.602 64.828 15.813 1.00 21.40 102 TRP A O 1
ATOM 813 N N . THR A 1 112 ? 20.641 63.634 17.491 1.00 21.13 103 THR A N 1
ATOM 814 C CA . THR A 1 112 ? 21.902 63.304 18.176 1.00 21.64 103 THR A CA 1
ATOM 815 C C . THR A 1 112 ? 22.089 61.794 18.230 1.00 23.04 103 THR A C 1
ATOM 816 O O . THR A 1 112 ? 21.123 61.075 18.395 1.00 25.48 103 THR A O 1
ATOM 820 N N . TYR A 1 113 ? 23.320 61.312 18.070 1.00 19.63 104 TYR A N 1
ATOM 821 C CA . TYR A 1 113 ? 23.563 59.914 17.962 1.00 18.26 1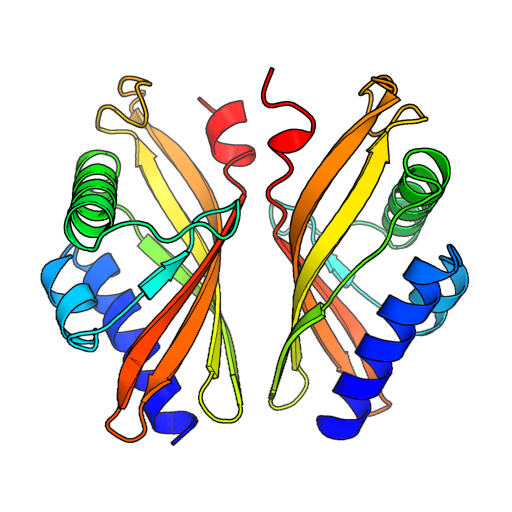04 TYR A CA 1
ATOM 822 C C . TYR A 1 113 ? 24.862 59.473 18.471 1.00 19.58 104 TYR A C 1
ATOM 823 O O . TYR A 1 113 ? 25.729 60.285 18.681 1.00 18.43 104 TYR A O 1
ATOM 832 N N . LEU A 1 114 ? 25.008 58.152 18.686 1.00 18.81 105 LEU A N 1
ATOM 833 C CA . LEU A 1 114 ? 26.323 57.567 18.982 1.00 18.57 105 LEU A CA 1
ATOM 834 C C . LEU A 1 114 ? 26.956 56.905 17.796 1.00 19.08 105 LEU A C 1
ATOM 835 O O . LEU A 1 114 ? 26.270 56.194 17.061 1.00 20.86 105 LEU A O 1
ATOM 840 N N . GLU A 1 115 ? 28.268 57.009 17.659 1.00 19.20 106 GLU A N 1
ATOM 841 C CA . GLU A 1 115 ? 29.019 56.232 16.740 1.00 21.10 106 GLU A CA 1
ATOM 842 C C . GLU A 1 115 ? 30.048 55.529 17.572 1.00 21.52 106 GLU A C 1
ATOM 843 O O . GLU A 1 115 ? 30.824 56.193 18.273 1.00 21.26 106 GLU A O 1
ATOM 849 N N . GLU A 1 116 ? 30.133 54.206 17.461 1.00 20.57 107 GLU A N 1
ATOM 850 C CA . GLU A 1 116 ? 31.218 53.453 18.089 1.00 21.15 107 GLU A CA 1
ATOM 851 C C . GLU A 1 116 ? 32.073 52.798 17.033 1.00 20.83 107 GLU A C 1
ATOM 852 O O . GLU A 1 116 ? 31.564 52.105 16.214 1.00 23.60 107 GLU A O 1
ATOM 858 N N . LEU A 1 117 ? 33.384 52.983 17.072 1.00 19.91 108 LEU A N 1
ATOM 859 C CA . LEU A 1 117 ? 34.259 52.379 16.127 1.00 22.63 108 LEU A CA 1
ATOM 860 C C . LEU A 1 117 ? 35.372 51.572 16.811 1.00 23.13 108 LEU A C 1
ATOM 861 O O . LEU A 1 117 ? 35.958 52.037 17.780 1.00 23.96 108 LEU A O 1
ATOM 866 N N . ARG A 1 118 ? 35.662 50.399 16.256 1.00 24.91 109 ARG A N 1
ATOM 867 C CA . ARG A 1 118 ? 36.729 49.531 16.734 1.00 24.70 109 ARG A CA 1
ATOM 868 C C . ARG A 1 118 ? 37.807 49.596 15.655 1.00 24.33 109 ARG A C 1
ATOM 869 O O . ARG A 1 118 ? 37.495 49.531 14.466 1.00 25.80 109 ARG A O 1
ATOM 877 N N . PHE A 1 119 ? 39.067 49.737 16.054 1.00 26.16 110 PHE A N 1
ATOM 878 C CA . PHE A 1 119 ? 40.147 49.846 15.079 1.00 26.00 110 PHE A CA 1
ATOM 879 C C . PHE A 1 119 ? 41.099 48.664 15.123 1.00 27.97 110 PHE A C 1
ATOM 880 O O . PHE A 1 119 ? 41.373 48.119 16.198 1.00 26.93 110 PHE A O 1
ATOM 888 N N . SER A 1 120 ? 41.661 48.341 13.968 1.00 27.11 111 SER A N 1
ATOM 889 C CA . SER A 1 120 ? 42.729 47.370 13.927 1.00 31.21 111 SER A CA 1
ATOM 890 C C . SER A 1 120 ? 44.002 48.045 14.468 1.00 35.70 111 SER A C 1
ATOM 891 O O . SER A 1 120 ? 44.032 49.229 14.725 1.00 32.22 111 SER A O 1
ATOM 894 N N . GLU A 1 121 ? 45.043 47.290 14.654 1.00 41.26 112 GLU A N 1
ATOM 895 C CA . GLU A 1 121 ? 46.308 47.854 15.094 1.00 46.87 112 GLU A CA 1
ATOM 896 C C . GLU A 1 121 ? 46.864 48.865 14.107 1.00 44.63 112 GLU A C 1
ATOM 897 O O . GLU A 1 121 ? 47.506 49.809 14.507 1.00 48.54 112 GLU A O 1
ATOM 903 N N . ALA A 1 122 ? 46.598 48.687 12.824 1.00 41.64 113 ALA A N 1
ATOM 904 C CA . ALA A 1 122 ? 47.072 49.618 11.825 1.00 42.88 113 ALA A CA 1
ATOM 905 C C . ALA A 1 122 ? 46.152 50.855 11.657 1.00 43.57 113 ALA A C 1
ATOM 906 O O . ALA A 1 122 ? 46.371 51.687 10.781 1.00 44.10 113 ALA A O 1
ATOM 908 N N . GLY A 1 123 ? 45.092 50.945 12.462 1.00 38.38 114 GLY A N 1
ATOM 909 C CA . GLY A 1 123 ? 44.246 52.090 12.489 1.00 36.70 114 GLY A CA 1
ATOM 910 C C . GLY A 1 123 ? 43.143 52.130 11.460 1.00 34.30 114 GLY A C 1
ATOM 911 O O . GLY A 1 123 ? 42.714 53.199 11.093 1.00 35.55 114 GLY A O 1
ATOM 912 N N . LYS A 1 124 ? 42.664 50.990 11.009 1.00 28.61 115 LYS A N 1
ATOM 913 C CA . LYS A 1 124 ? 41.532 50.945 10.101 1.00 31.49 115 LYS A CA 1
ATOM 914 C C . LYS A 1 124 ? 40.305 50.440 10.847 1.00 29.99 115 LYS A C 1
ATOM 915 O O . LYS A 1 124 ? 40.437 49.656 11.772 1.00 26.86 115 LYS A O 1
ATOM 921 N N . VAL A 1 125 ? 39.117 50.886 10.444 1.00 26.82 116 VAL A N 1
ATOM 922 C CA . VAL A 1 125 ? 37.927 50.513 11.166 1.00 26.73 116 VAL A CA 1
ATOM 923 C C . VAL A 1 125 ? 37.560 49.071 10.827 1.00 24.16 116 VAL A C 1
ATOM 924 O O . VAL A 1 125 ? 37.251 48.773 9.681 1.00 24.33 116 VAL A O 1
ATOM 928 N N . VAL A 1 126 ? 37.461 48.234 11.845 1.00 26.73 117 VAL A N 1
ATOM 929 C CA . VAL A 1 126 ? 37.095 46.801 11.660 1.00 26.35 117 VAL A CA 1
ATOM 930 C C . VAL A 1 126 ? 35.715 46.476 12.136 1.00 23.03 117 VAL A C 1
ATOM 931 O O . VAL A 1 126 ? 35.151 45.497 11.644 1.00 23.47 117 VAL A O 1
ATOM 935 N N . GLU A 1 127 ? 35.157 47.235 13.072 1.00 20.23 118 GLU A N 1
ATOM 936 C CA . GLU A 1 127 ? 33.774 47.002 13.469 1.00 21.89 118 GLU A CA 1
ATOM 937 C C . GLU A 1 127 ? 33.144 48.339 13.786 1.00 22.65 118 GLU A C 1
ATOM 938 O O . GLU A 1 127 ? 33.825 49.271 14.243 1.00 20.73 118 GLU A O 1
ATOM 944 N N . HIS A 1 128 ? 31.857 48.466 13.508 1.00 20.84 119 HIS A N 1
ATOM 945 C CA . HIS A 1 128 ? 31.189 49.738 13.603 1.00 21.34 119 HIS A CA 1
ATOM 946 C C . HIS A 1 128 ? 29.767 49.543 14.056 1.00 21.39 119 HIS A C 1
ATOM 947 O O . HIS A 1 128 ? 29.026 48.731 13.515 1.00 22.59 119 HIS A O 1
ATOM 954 N N . TRP A 1 129 ? 29.386 50.287 15.072 1.00 20.99 120 TRP A N 1
ATOM 955 C CA . TRP A 1 129 ? 28.025 50.309 15.613 1.00 20.16 120 TRP A CA 1
ATOM 956 C C . TRP A 1 129 ? 27.534 51.776 15.685 1.00 24.09 120 TRP A C 1
ATOM 957 O O . TRP A 1 129 ? 28.348 52.715 15.803 1.00 20.51 120 TRP A O 1
ATOM 968 N N . ASP A 1 130 ? 26.230 51.965 15.613 1.00 24.46 121 ASP A N 1
ATOM 969 C CA . ASP A 1 130 ? 25.580 53.274 15.782 1.00 26.57 121 ASP A CA 1
ATOM 970 C C . ASP A 1 130 ? 24.379 53.106 16.735 1.00 24.36 121 ASP A C 1
ATOM 971 O O . ASP A 1 130 ? 23.806 52.033 16.865 1.00 26.69 121 ASP A O 1
ATOM 976 N N . VAL A 1 131 ? 23.954 54.200 17.322 1.00 22.66 122 VAL A N 1
ATOM 977 C CA . VAL A 1 131 ? 22.709 54.286 18.066 1.00 22.34 122 VAL A CA 1
ATOM 978 C C . VAL A 1 131 ? 22.049 55.616 17.673 1.00 20.94 122 VAL A C 1
ATOM 979 O O . VAL A 1 131 ? 22.531 56.619 17.994 1.00 19.18 122 VAL A O 1
ATOM 983 N N . PHE A 1 132 ? 20.937 55.564 16.959 1.00 21.18 123 PHE A N 1
ATOM 984 C CA . PHE A 1 132 ? 20.251 56.759 16.527 1.00 22.46 123 PHE A CA 1
ATOM 985 C C . PHE A 1 132 ? 18.851 56.974 17.123 1.00 24.36 123 PHE A C 1
ATOM 986 O O . PHE A 1 132 ? 18.099 56.060 17.264 1.00 25.38 123 PHE A O 1
ATOM 994 N N . ASN A 1 133 ? 18.545 58.219 17.447 1.00 25.10 124 ASN A N 1
ATOM 995 C CA . ASN A 1 133 ? 17.214 58.615 17.842 1.00 25.44 124 ASN A CA 1
ATOM 996 C C . ASN A 1 133 ? 16.756 59.452 16.654 1.00 27.53 124 ASN A C 1
ATOM 997 O O . ASN A 1 133 ? 16.954 60.600 16.621 1.00 26.06 124 ASN A O 1
ATOM 1002 N N . PHE A 1 134 ? 16.141 58.802 15.691 1.00 28.84 125 PHE A N 1
ATOM 1003 C CA . PHE A 1 134 ? 15.645 59.425 14.486 1.00 28.60 125 PHE A CA 1
ATOM 1004 C C . PHE A 1 134 ? 14.226 59.970 14.639 1.00 31.86 125 PHE A C 1
ATOM 1005 O O . PHE A 1 134 ? 13.627 60.368 13.685 1.00 28.58 125 PHE A O 1
ATOM 1013 N N . SER A 1 135 ? 13.699 59.985 15.844 1.00 32.89 126 SER A N 1
ATOM 1014 C CA . SER A 1 135 ? 12.348 60.447 16.031 1.00 32.50 126 SER A CA 1
ATOM 1015 C C . SER A 1 135 ? 12.042 61.825 15.446 1.00 36.37 126 SER A C 1
ATOM 1016 O O . SER A 1 135 ? 10.944 62.016 14.978 1.00 36.88 126 SER A O 1
ATOM 1019 N N . PRO A 1 136 ? 13.017 62.754 15.389 1.00 34.18 127 PRO A N 1
ATOM 1020 C CA . PRO A 1 136 ? 12.671 64.024 14.758 1.00 32.30 127 PRO A CA 1
ATOM 1021 C C . PRO A 1 136 ? 12.249 63.871 13.295 1.00 35.15 127 PRO A C 1
ATOM 1022 O O . PRO A 1 136 ? 11.511 64.688 12.769 1.00 40.10 127 PRO A O 1
ATOM 1026 N N . LEU A 1 137 ? 12.694 62.824 12.650 1.00 36.19 128 LEU A N 1
ATOM 1027 C CA . LEU A 1 137 ? 12.316 62.617 11.264 1.00 38.70 128 LEU A CA 1
ATOM 1028 C C . LEU A 1 137 ? 10.934 62.004 11.123 1.00 44.58 128 LEU A C 1
ATOM 1029 O O . LEU A 1 137 ? 10.417 61.996 10.024 1.00 47.23 128 LEU A O 1
ATOM 1034 N N . PHE A 1 138 ? 10.337 61.489 12.181 1.00 45.86 129 PHE A N 1
ATOM 1035 C CA . PHE A 1 138 ? 9.043 60.862 12.053 1.00 47.47 129 PHE A CA 1
ATOM 1036 C C . PHE A 1 138 ? 8.114 61.015 13.206 1.00 53.88 129 PHE A C 1
ATOM 1037 O O . PHE A 1 138 ? 7.127 60.314 13.294 1.00 58.36 129 PHE A O 1
ATOM 1045 N N . ARG A 1 139 ? 8.444 61.905 14.109 1.00 58.37 130 ARG A N 1
ATOM 1046 C CA . ARG A 1 139 ? 7.633 62.082 15.269 1.00 72.82 130 ARG A CA 1
ATOM 1047 C C . ARG A 1 139 ? 6.165 62.348 14.871 1.00 76.83 130 ARG A C 1
ATOM 1048 O O . ARG A 1 139 ? 5.284 61.836 15.510 1.00 80.84 130 ARG A O 1
ATOM 1056 N N . ASP A 1 140 ? 5.925 63.116 13.818 1.00 75.23 131 ASP A N 1
ATOM 1057 C CA . ASP A 1 140 ? 4.559 63.416 13.395 1.00 82.73 131 ASP A CA 1
ATOM 1058 C C . ASP A 1 140 ? 4.101 62.609 12.204 1.00 78.60 131 ASP A C 1
ATOM 1059 O O . ASP A 1 140 ? 2.961 62.156 12.170 1.00 79.37 131 ASP A O 1
ATOM 1064 N N . SER B 1 11 ? 41.112 56.367 38.351 1.00 56.98 2 SER B N 1
ATOM 1065 C CA . SER B 1 11 ? 40.117 57.432 38.007 1.00 53.70 2 SER B CA 1
ATOM 1066 C C . SER B 1 11 ? 39.149 57.003 36.928 1.00 44.53 2 SER B C 1
ATOM 1067 O O . SER B 1 11 ? 37.990 56.811 37.223 1.00 34.72 2 SER B O 1
ATOM 1070 N N . THR B 1 12 ? 39.661 56.756 35.743 1.00 41.17 3 THR B N 1
ATOM 1071 C CA . THR B 1 12 ? 38.892 56.195 34.668 1.00 44.91 3 THR B CA 1
ATOM 1072 C C . THR B 1 12 ? 38.383 54.836 35.164 1.00 41.17 3 THR B C 1
ATOM 1073 O O . THR B 1 12 ? 37.228 54.531 35.054 1.00 35.60 3 THR B O 1
ATOM 1077 N N . THR B 1 13 ? 39.267 54.016 35.696 1.00 37.53 4 THR B N 1
ATOM 1078 C CA . THR B 1 13 ? 38.869 52.705 36.181 1.00 36.63 4 THR B CA 1
ATOM 1079 C C . THR B 1 13 ? 37.752 52.783 37.232 1.00 32.81 4 THR B C 1
ATOM 1080 O O . THR B 1 13 ? 36.798 52.050 37.195 1.00 29.52 4 THR B O 1
ATOM 1084 N N . ALA B 1 14 ? 37.903 53.693 38.171 1.00 30.39 5 ALA B N 1
ATOM 1085 C CA . ALA B 1 14 ? 36.901 53.860 39.201 1.00 29.34 5 ALA B CA 1
ATOM 1086 C C . ALA B 1 14 ? 35.586 54.333 38.639 1.00 27.46 5 ALA B C 1
ATOM 1087 O O . ALA B 1 14 ? 34.565 53.908 39.074 1.00 29.18 5 ALA B O 1
ATOM 1089 N N . ASN B 1 15 ? 35.631 55.230 37.680 1.00 27.38 6 ASN B N 1
ATOM 1090 C CA . ASN B 1 15 ? 34.413 55.753 37.105 1.00 26.35 6 ASN B CA 1
ATOM 1091 C C . ASN B 1 15 ? 33.664 54.636 36.381 1.00 25.78 6 ASN B C 1
ATOM 1092 O O . ASN B 1 15 ? 32.489 54.530 36.481 1.00 25.79 6 ASN B O 1
ATOM 1097 N N . LYS B 1 16 ? 34.398 53.811 35.659 1.00 23.97 7 LYS B N 1
ATOM 1098 C CA . LYS B 1 16 ? 33.773 52.702 34.979 1.00 26.91 7 LYS B CA 1
ATOM 1099 C C . LYS B 1 16 ? 33.102 51.761 35.960 1.00 23.41 7 LYS B C 1
ATOM 1100 O O . LYS B 1 16 ? 32.042 51.303 35.723 1.00 22.84 7 LYS B O 1
ATOM 1106 N N . GLU B 1 17 ? 33.752 51.450 37.069 1.00 25.38 8 GLU B N 1
ATOM 1107 C CA . GLU B 1 17 ? 33.168 50.548 38.028 1.00 26.23 8 GLU B CA 1
ATOM 1108 C C . GLU B 1 17 ? 31.926 51.143 38.632 1.00 25.00 8 GLU B C 1
ATOM 1109 O O . GLU B 1 17 ? 30.944 50.430 38.829 1.00 24.09 8 GLU B O 1
ATOM 1115 N N . ARG B 1 18 ? 31.918 52.448 38.845 1.00 23.36 9 ARG B N 1
ATOM 1116 C CA . ARG B 1 18 ? 30.731 53.127 39.290 1.00 23.22 9 ARG B CA 1
ATOM 1117 C C . ARG B 1 18 ? 29.571 52.975 38.324 1.00 23.01 9 ARG B C 1
ATOM 1118 O O . ARG B 1 18 ? 28.469 52.716 38.725 1.00 21.20 9 ARG B O 1
ATOM 1126 N N . CYS B 1 19 ? 29.854 53.076 37.027 1.00 23.99 10 CYS B N 1
ATOM 1127 C CA . CYS B 1 19 ? 28.850 52.859 36.022 1.00 20.24 10 CYS B CA 1
ATOM 1128 C C . CYS B 1 19 ? 28.319 51.469 36.059 1.00 21.53 10 CYS B C 1
ATOM 1129 O O . CYS B 1 19 ? 27.122 51.284 35.907 1.00 21.60 10 CYS B O 1
ATOM 1132 N N . LEU B 1 20 ? 29.173 50.473 36.219 1.00 20.04 11 LEU B N 1
ATOM 1133 C CA . LEU B 1 20 ? 28.657 49.091 36.300 1.00 21.61 11 LEU B CA 1
ATOM 1134 C C . LEU B 1 20 ? 27.825 48.828 37.553 1.00 22.87 11 LEU B C 1
ATOM 1135 O O . LEU B 1 20 ? 26.900 47.991 37.534 1.00 21.83 11 LEU B O 1
ATOM 1140 N N . GLU B 1 21 ? 28.104 49.572 38.626 1.00 24.27 12 GLU B N 1
ATOM 1141 C CA . GLU B 1 21 ? 27.260 49.458 39.805 1.00 24.86 12 GLU B CA 1
ATOM 1142 C C . GLU B 1 21 ? 25.885 50.024 39.481 1.00 22.56 12 GLU B C 1
ATOM 1143 O O . GLU B 1 21 ? 24.901 49.467 39.917 1.00 20.53 12 GLU B O 1
ATOM 1149 N N . MET B 1 22 ? 25.799 51.129 38.750 1.00 20.07 13 MET B N 1
ATOM 1150 C CA . MET B 1 22 ? 24.486 51.639 38.353 1.00 20.21 13 MET B CA 1
ATOM 1151 C C . MET B 1 22 ? 23.734 50.647 37.516 1.00 21.28 13 MET B C 1
ATOM 1152 O O . MET B 1 22 ? 22.566 50.469 37.677 1.00 21.03 13 MET B O 1
ATOM 1157 N N . VAL B 1 23 ? 24.419 50.002 36.586 1.00 20.04 14 VAL B N 1
ATOM 1158 C CA . VAL B 1 23 ? 23.773 49.027 35.768 1.00 20.75 14 VAL B CA 1
ATOM 1159 C C . VAL B 1 23 ? 23.267 47.856 36.650 1.00 19.80 14 VAL B C 1
ATOM 1160 O O . VAL B 1 23 ? 22.161 47.399 36.478 1.00 20.78 14 VAL B O 1
ATOM 1164 N N . ALA B 1 24 ? 24.056 47.437 37.604 1.00 20.59 15 ALA B N 1
ATOM 1165 C CA . ALA B 1 24 ? 23.641 46.383 38.483 1.00 21.04 15 ALA B CA 1
ATOM 1166 C C . ALA B 1 24 ? 22.429 46.808 39.298 1.00 22.44 15 ALA B C 1
ATOM 1167 O O . ALA B 1 24 ? 21.503 46.024 39.498 1.00 21.43 15 ALA B O 1
ATOM 1169 N N . ALA B 1 25 ? 22.379 48.074 39.717 1.00 20.78 16 ALA B N 1
ATOM 1170 C CA . ALA B 1 25 ? 21.191 48.533 40.384 1.00 20.57 16 ALA B CA 1
ATOM 1171 C C . ALA B 1 25 ? 19.970 48.461 39.510 1.00 21.76 16 ALA B C 1
ATOM 1172 O O . ALA B 1 25 ? 18.925 48.043 39.970 1.00 22.52 16 ALA B O 1
ATOM 1174 N N . TRP B 1 26 ? 20.044 48.899 38.246 1.00 19.94 17 TRP B N 1
ATOM 1175 C CA . TRP B 1 26 ? 18.916 48.803 37.367 1.00 18.71 17 TRP B CA 1
ATOM 1176 C C . TRP B 1 26 ? 18.562 47.317 37.253 1.00 21.28 17 TRP B C 1
ATOM 1177 O O . TRP B 1 26 ? 17.429 46.972 37.148 1.00 21.16 17 TRP B O 1
ATOM 1188 N N . ASN B 1 27 ? 19.548 46.442 37.174 1.00 20.77 18 ASN B N 1
ATOM 1189 C CA . ASN B 1 27 ? 19.263 45.013 36.983 1.00 23.01 18 ASN B CA 1
ATOM 1190 C C . ASN B 1 27 ? 18.635 44.296 38.168 1.00 26.29 18 ASN B C 1
ATOM 1191 O O . ASN B 1 27 ? 18.123 43.193 37.983 1.00 22.39 18 ASN B O 1
ATOM 1196 N N . ARG B 1 28 ? 18.665 44.910 39.360 1.00 23.53 19 ARG B N 1
ATOM 1197 C CA . ARG B 1 28 ? 17.852 44.426 40.490 1.00 24.82 19 ARG B CA 1
ATOM 1198 C C . ARG B 1 28 ? 16.640 45.314 40.713 1.00 27.06 19 ARG B C 1
ATOM 1199 O O . ARG B 1 28 ? 15.958 45.213 41.748 1.00 26.22 19 ARG B O 1
ATOM 1207 N N . TRP B 1 29 ? 16.362 46.170 39.743 1.00 23.99 20 TRP B N 1
ATOM 1208 C CA . TRP B 1 29 ? 15.230 47.055 39.733 1.00 23.56 20 TRP B CA 1
ATOM 1209 C C . TRP B 1 29 ? 15.184 47.988 40.951 1.00 25.10 20 TRP B C 1
ATOM 1210 O O . TRP B 1 29 ? 14.148 48.203 41.576 1.00 23.88 20 TRP B O 1
ATOM 1221 N N . ASP B 1 30 ? 16.350 48.539 41.280 1.00 22.59 21 ASP B N 1
ATOM 1222 C CA . ASP B 1 30 ? 16.503 49.439 42.389 1.00 24.89 21 ASP B CA 1
ATOM 1223 C C . ASP B 1 30 ? 16.991 50.861 41.910 1.00 23.75 21 ASP B C 1
ATOM 1224 O O . ASP B 1 30 ? 18.166 51.136 41.856 1.00 22.03 21 ASP B O 1
ATOM 1229 N N . VAL B 1 31 ? 16.053 51.720 41.599 1.00 24.74 22 VAL B N 1
ATOM 1230 C CA . VAL B 1 31 ? 16.340 53.065 41.159 1.00 22.66 22 VAL B CA 1
ATOM 1231 C C . VAL B 1 31 ? 17.156 53.806 42.153 1.00 25.91 22 VAL B C 1
ATOM 1232 O O . VAL B 1 31 ? 18.101 54.502 41.785 1.00 21.01 22 VAL B O 1
ATOM 1236 N N . SER B 1 32 ? 16.898 53.605 43.443 1.00 25.02 23 SER B N 1
ATOM 1237 C CA . SER B 1 32 ? 17.654 54.344 44.423 1.00 22.75 23 SER B CA 1
ATOM 1238 C C . SER B 1 32 ? 19.124 54.021 44.361 1.00 25.18 23 SER B C 1
ATOM 1239 O O . SER B 1 32 ? 19.951 54.863 44.698 1.00 23.45 23 SER B O 1
ATOM 1242 N N . GLY B 1 33 ? 19.470 52.813 43.923 1.00 23.10 24 GLY B N 1
ATOM 1243 C CA . GLY B 1 33 ? 20.864 52.465 43.835 1.00 23.61 24 GLY B CA 1
ATOM 1244 C C . GLY B 1 33 ? 21.552 53.158 42.666 1.00 23.10 24 GLY B C 1
ATOM 1245 O O . GLY B 1 33 ? 22.755 53.342 42.685 1.00 26.78 24 GLY B O 1
ATOM 1246 N N . VAL B 1 34 ? 20.794 53.561 41.669 1.00 21.38 25 VAL B N 1
ATOM 1247 C CA . VAL B 1 34 ? 21.355 54.356 40.590 1.00 24.04 25 VAL B CA 1
ATOM 1248 C C . VAL B 1 34 ? 21.587 55.797 41.063 1.00 24.56 25 VAL B C 1
ATOM 1249 O O . VAL B 1 34 ? 22.649 56.332 40.962 1.00 29.89 25 VAL B O 1
ATOM 1253 N N . VAL B 1 35 ? 20.560 56.408 41.612 1.00 26.90 26 VAL B N 1
ATOM 1254 C CA . VAL B 1 35 ? 20.618 57.788 42.144 1.00 27.03 26 VAL B CA 1
ATOM 1255 C C . VAL B 1 35 ? 21.701 58.023 43.180 1.00 25.61 26 VAL B C 1
ATOM 1256 O O . VAL B 1 35 ? 22.189 59.113 43.315 1.00 25.00 26 VAL B O 1
ATOM 1260 N N . ALA B 1 36 ? 22.100 56.980 43.891 1.00 24.54 27 ALA B N 1
ATOM 1261 C CA . ALA B 1 36 ? 23.116 57.107 44.918 1.00 24.16 27 ALA B CA 1
ATOM 1262 C C . ALA B 1 36 ? 24.427 57.586 44.400 1.00 27.39 27 ALA B C 1
ATOM 1263 O O . ALA B 1 36 ? 25.244 58.101 45.182 1.00 25.11 27 ALA B O 1
ATOM 1265 N N . HIS B 1 37 ? 24.665 57.454 43.090 1.00 25.21 28 HIS B N 1
ATOM 1266 C CA . HIS B 1 37 ? 25.928 57.922 42.522 1.00 26.47 28 HIS B CA 1
ATOM 1267 C C . HIS B 1 37 ? 25.890 59.362 42.041 1.00 25.45 28 HIS B C 1
ATOM 1268 O O . HIS B 1 37 ? 26.855 59.846 41.555 1.00 24.91 28 HIS B O 1
ATOM 1275 N N . TRP B 1 38 ? 24.759 60.035 42.173 1.00 26.56 29 TRP B N 1
ATOM 1276 C CA . TRP B 1 38 ? 24.608 61.370 41.609 1.00 25.19 29 TRP B CA 1
ATOM 1277 C C . TRP B 1 38 ? 25.204 62.414 42.511 1.00 28.79 29 TRP B C 1
ATOM 1278 O O . TRP B 1 38 ? 25.124 62.297 43.719 1.00 31.13 29 TRP B O 1
ATOM 1289 N N . ALA B 1 39 ? 25.777 63.442 41.935 1.00 26.82 30 ALA B N 1
ATOM 1290 C CA . ALA B 1 39 ? 26.239 64.585 42.720 1.00 29.84 30 ALA B CA 1
ATOM 1291 C C . ALA B 1 39 ? 25.016 65.371 43.180 1.00 28.80 30 ALA B C 1
ATOM 1292 O O . ALA B 1 39 ? 23.966 65.232 42.592 1.00 30.73 30 ALA B O 1
ATOM 1294 N N . PRO B 1 40 ? 25.136 66.169 44.274 1.00 32.18 31 PRO B N 1
ATOM 1295 C CA . PRO B 1 40 ? 23.996 66.975 44.598 1.00 35.87 31 PRO B CA 1
ATOM 1296 C C . PRO B 1 40 ? 23.559 67.930 43.460 1.00 32.52 31 PRO B C 1
ATOM 1297 O O . PRO B 1 40 ? 22.386 68.072 43.280 1.00 33.43 31 PRO B O 1
ATOM 1301 N N A ASP B 1 41 ? 24.504 68.472 42.702 0.50 32.61 32 ASP B N 1
ATOM 1302 N N B ASP B 1 41 ? 24.428 68.557 42.679 0.50 31.72 32 ASP B N 1
ATOM 1303 C CA A ASP B 1 41 ? 24.221 69.403 41.641 0.50 34.19 32 ASP B CA 1
ATOM 1304 C CA B ASP B 1 41 ? 23.927 69.443 41.621 0.50 32.94 32 ASP B CA 1
ATOM 1305 C C A ASP B 1 41 ? 24.092 68.767 40.231 0.50 33.60 32 ASP B C 1
ATOM 1306 C C B ASP B 1 41 ? 24.049 68.774 40.216 0.50 32.92 32 ASP B C 1
ATOM 1307 O O A ASP B 1 41 ? 24.346 69.458 39.247 0.50 31.88 32 ASP B O 1
ATOM 1308 O O B ASP B 1 41 ? 24.460 69.411 39.250 0.50 31.91 32 ASP B O 1
ATOM 1317 N N . VAL B 1 42 ? 23.713 67.490 40.141 1.00 28.48 33 VAL B N 1
ATOM 1318 C CA . VAL B 1 42 ? 23.741 66.799 38.886 1.00 27.05 33 VAL B CA 1
ATOM 1319 C C . VAL B 1 42 ? 22.767 67.387 37.883 1.00 26.88 33 VAL B C 1
ATOM 1320 O O . VAL B 1 42 ? 21.684 67.737 38.245 1.00 27.66 33 VAL B O 1
ATOM 1324 N N . VAL B 1 43 ? 23.175 67.465 36.625 1.00 22.89 34 VAL B N 1
ATOM 1325 C CA . VAL B 1 43 ? 22.294 67.885 35.567 1.00 22.37 34 VAL B CA 1
ATOM 1326 C C . VAL B 1 43 ? 22.106 66.765 34.580 1.00 20.38 34 VAL B C 1
ATOM 1327 O O . VAL B 1 43 ? 23.086 66.191 34.121 1.00 23.29 34 VAL B O 1
ATOM 1331 N N . HIS B 1 44 ? 20.864 66.471 34.230 1.00 21.74 35 HIS B N 1
ATOM 1332 C CA . HIS B 1 44 ? 20.502 65.478 33.228 1.00 23.19 35 HIS B CA 1
ATOM 1333 C C . HIS B 1 44 ? 19.942 66.213 32.030 1.00 23.04 35 HIS B C 1
ATOM 1334 O O . HIS B 1 44 ? 19.137 67.053 32.193 1.00 20.97 35 HIS B O 1
ATOM 1341 N N . TYR B 1 45 ? 20.405 65.883 30.835 1.00 22.85 36 TYR B N 1
ATOM 1342 C CA . TYR B 1 45 ? 19.976 66.530 29.615 1.00 23.72 36 TYR B CA 1
ATOM 1343 C C . TYR B 1 45 ? 19.077 65.604 28.807 1.00 23.83 36 TYR B C 1
ATOM 1344 O O . TYR B 1 45 ? 19.345 64.378 28.692 1.00 25.57 36 TYR B O 1
ATOM 1353 N N . ASP B 1 46 ? 17.995 66.135 28.275 1.00 22.69 37 ASP B N 1
ATOM 1354 C CA . ASP B 1 46 ? 17.136 65.304 27.429 1.00 25.07 37 ASP B CA 1
ATOM 1355 C C . ASP B 1 46 ? 17.635 65.310 25.993 1.00 28.16 37 ASP B C 1
ATOM 1356 O O . ASP B 1 46 ? 18.724 65.803 25.684 1.00 24.22 37 ASP B O 1
ATOM 1361 N N . ASP B 1 47 ? 16.828 64.744 25.115 1.00 34.41 38 ASP B N 1
ATOM 1362 C CA . ASP B 1 47 ? 17.216 64.548 23.716 1.00 38.07 38 ASP B CA 1
ATOM 1363 C C . ASP B 1 47 ? 17.322 65.857 22.950 1.00 36.40 38 ASP B C 1
ATOM 1364 O O . ASP B 1 47 ? 17.827 65.847 21.848 1.00 39.72 38 ASP B O 1
ATOM 1369 N N . GLU B 1 48 ? 16.853 66.967 23.528 1.00 32.78 39 GLU B N 1
ATOM 1370 C CA . GLU B 1 48 ? 17.029 68.254 22.929 1.00 32.52 39 GLU B CA 1
ATOM 1371 C C . GLU B 1 48 ? 18.072 69.071 23.653 1.00 32.56 39 GLU B C 1
ATOM 1372 O O . GLU B 1 48 ? 18.156 70.276 23.466 1.00 29.27 39 GLU B O 1
ATOM 1378 N N . ASP B 1 49 ? 18.844 68.407 24.500 1.00 30.81 40 ASP B N 1
ATOM 1379 C CA . ASP B 1 49 ? 19.833 69.036 25.353 1.00 32.90 40 ASP B CA 1
ATOM 1380 C C . ASP B 1 49 ? 19.266 69.973 26.380 1.00 28.18 40 ASP B C 1
ATOM 1381 O O . ASP B 1 49 ? 19.970 70.844 26.844 1.00 27.52 40 ASP B O 1
ATOM 1386 N N . LYS B 1 50 ? 18.030 69.778 26.761 1.00 24.02 41 LYS B N 1
ATOM 1387 C CA . LYS B 1 50 ? 17.431 70.613 27.787 1.00 25.34 41 LYS B CA 1
ATOM 1388 C C . LYS B 1 50 ? 17.482 69.897 29.128 1.00 24.14 41 LYS B C 1
ATOM 1389 O O . LYS B 1 50 ? 17.073 68.722 29.200 1.00 20.96 41 LYS B O 1
ATOM 1395 N N . PRO B 1 51 ? 17.946 70.584 30.193 1.00 22.27 42 PRO B N 1
ATOM 1396 C CA . PRO B 1 51 ? 17.976 69.872 31.483 1.00 23.73 42 PRO B CA 1
ATOM 1397 C C . PRO B 1 51 ? 16.632 69.306 31.905 1.00 23.76 42 PRO B C 1
ATOM 1398 O O . PRO B 1 51 ? 15.618 69.947 31.613 1.00 20.49 42 PRO B O 1
ATOM 1402 N N . VAL B 1 52 ? 16.620 68.145 32.570 1.00 23.08 43 VAL B N 1
ATOM 1403 C CA . VAL B 1 52 ? 15.400 67.559 33.122 1.00 23.39 43 VAL B CA 1
ATOM 1404 C C . VAL B 1 52 ? 15.614 67.563 34.625 1.00 23.66 43 VAL B C 1
ATOM 1405 O O . VAL B 1 52 ? 16.723 67.272 35.111 1.00 23.17 43 VAL B O 1
ATOM 1409 N N . SER B 1 53 ? 14.602 67.919 35.388 1.00 27.67 44 SER B N 1
ATOM 1410 C CA . SER B 1 53 ? 14.835 68.017 36.846 1.00 29.48 44 SER B CA 1
ATOM 1411 C C . SER B 1 53 ? 15.032 66.633 37.448 1.00 29.09 44 SER B C 1
ATOM 1412 O O . SER B 1 53 ? 14.458 65.666 36.977 1.00 25.41 44 SER B O 1
ATOM 1415 N N . ALA B 1 54 ? 15.877 66.549 38.459 1.00 30.93 45 ALA B N 1
ATOM 1416 C CA . ALA B 1 54 ? 16.018 65.294 39.239 1.00 31.20 45 ALA B CA 1
ATOM 1417 C C . ALA B 1 54 ? 14.696 64.622 39.542 1.00 31.04 45 ALA B C 1
ATOM 1418 O O . ALA B 1 54 ? 14.570 63.426 39.379 1.00 30.11 45 ALA B O 1
ATOM 1420 N N . GLU B 1 55 ? 13.711 65.394 39.927 1.00 28.13 46 GLU B N 1
ATOM 1421 C CA . GLU B 1 55 ? 12.406 64.841 40.276 1.00 36.27 46 GLU B CA 1
ATOM 1422 C C . GLU B 1 55 ? 11.811 64.103 39.111 1.00 31.72 46 GLU B C 1
ATOM 1423 O O . GLU B 1 55 ? 11.295 63.007 39.256 1.00 31.63 46 GLU B O 1
ATOM 1429 N N . GLU B 1 56 ? 11.877 64.727 37.949 1.00 25.91 47 GLU B N 1
ATOM 1430 C CA . GLU B 1 56 ? 11.317 64.181 36.760 1.00 24.28 47 GLU B CA 1
ATOM 1431 C C . GLU B 1 56 ? 12.179 63.029 36.255 1.00 24.12 47 GLU B C 1
ATOM 1432 O O . GLU B 1 56 ? 11.619 62.097 35.712 1.00 24.00 47 GLU B O 1
ATOM 1438 N N . VAL B 1 57 ? 13.513 63.091 36.409 1.00 23.61 48 VAL B N 1
ATOM 1439 C CA . VAL B 1 57 ? 14.317 61.981 35.938 1.00 23.75 48 VAL B CA 1
ATOM 1440 C C . VAL B 1 57 ? 13.950 60.748 36.748 1.00 23.38 48 VAL B C 1
ATOM 1441 O O . VAL B 1 57 ? 13.727 59.675 36.209 1.00 22.61 48 VAL B O 1
ATOM 1445 N N . VAL B 1 58 ? 13.836 60.903 38.058 1.00 23.88 49 VAL B N 1
ATOM 1446 C CA . VAL B 1 58 ? 13.502 59.785 38.898 1.00 23.73 49 VAL B CA 1
ATOM 1447 C C . VAL B 1 58 ? 12.132 59.263 38.572 1.00 24.27 49 VAL B C 1
ATOM 1448 O O . VAL B 1 58 ? 11.913 58.079 38.581 1.00 21.57 49 VAL B O 1
ATOM 1452 N N . ARG B 1 59 ? 11.194 60.145 38.266 1.00 27.78 50 ARG B N 1
ATOM 1453 C CA . ARG B 1 59 ? 9.868 59.717 37.920 1.00 28.72 50 ARG B CA 1
ATOM 1454 C C . ARG B 1 59 ? 9.915 58.840 36.675 1.00 29.34 50 ARG B C 1
ATOM 1455 O O . ARG B 1 59 ? 9.282 57.828 36.630 1.00 28.90 50 ARG B O 1
ATOM 1463 N N . ARG B 1 60 ? 10.682 59.234 35.671 1.00 27.43 51 ARG B N 1
ATOM 1464 C CA . ARG B 1 60 ? 10.799 58.453 34.449 1.00 26.42 51 ARG B CA 1
ATOM 1465 C C . ARG B 1 60 ? 11.433 57.111 34.725 1.00 24.80 51 ARG B C 1
ATOM 1466 O O . ARG B 1 60 ? 11.040 56.120 34.178 1.00 24.04 51 ARG B O 1
ATOM 1474 N N . MET B 1 61 ? 12.435 57.074 35.583 1.00 25.19 52 MET B N 1
ATOM 1475 C CA . MET B 1 61 ? 13.116 55.821 35.884 1.00 24.71 52 MET B CA 1
ATOM 1476 C C . MET B 1 61 ? 12.153 54.863 36.590 1.00 25.64 52 MET B C 1
ATOM 1477 O O . MET B 1 61 ? 12.087 53.669 36.255 1.00 22.18 52 MET B O 1
ATOM 1482 N N . ASN B 1 62 ? 11.439 55.388 37.571 1.00 23.68 53 ASN B N 1
ATOM 1483 C CA . ASN B 1 62 ? 10.460 54.594 38.274 1.00 26.36 53 ASN B CA 1
ATOM 1484 C C . ASN B 1 62 ? 9.381 54.055 37.335 1.00 27.27 53 ASN B C 1
ATOM 1485 O O . ASN B 1 62 ? 9.013 52.903 37.436 1.00 23.93 53 ASN B O 1
ATOM 1490 N N . SER B 1 63 ? 8.900 54.876 36.410 1.00 28.25 54 SER B N 1
ATOM 1491 C CA . SER B 1 63 ? 7.946 54.445 35.398 1.00 30.41 54 SER B CA 1
ATOM 1492 C C . SER B 1 63 ? 8.443 53.348 34.492 1.00 32.38 54 SER B C 1
ATOM 1493 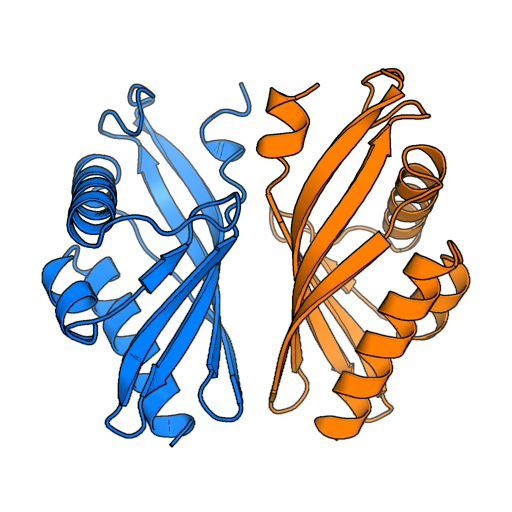O O . SER B 1 63 ? 7.681 52.511 34.105 1.00 32.85 54 SER B O 1
ATOM 1496 N N . ALA B 1 64 ? 9.714 53.390 34.132 1.00 28.92 55 ALA B N 1
ATOM 1497 C CA . ALA B 1 64 ? 10.323 52.352 33.300 1.00 30.26 55 ALA B CA 1
ATOM 1498 C C . ALA B 1 64 ? 10.366 51.030 34.038 1.00 29.80 55 ALA B C 1
ATOM 1499 O O . ALA B 1 64 ? 9.965 50.044 33.484 1.00 29.45 55 ALA B O 1
ATOM 1501 N N . VAL B 1 65 ? 10.790 51.008 35.303 1.00 29.61 56 VAL B N 1
ATOM 1502 C CA . VAL B 1 65 ? 10.794 49.767 36.067 1.00 31.69 56 VAL B CA 1
ATOM 1503 C C . VAL B 1 65 ? 9.377 49.227 36.248 1.00 35.15 56 VAL B C 1
ATOM 1504 O O . VAL B 1 65 ? 9.166 48.040 36.306 1.00 32.01 56 VAL B O 1
ATOM 1508 N N . GLU B 1 66 ? 8.411 50.106 36.355 1.00 33.43 57 GLU B N 1
ATOM 1509 C CA . GLU B 1 66 ? 7.012 49.723 36.450 1.00 36.18 57 GLU B CA 1
ATOM 1510 C C . GLU B 1 66 ? 6.515 49.124 35.176 1.00 35.06 57 GLU B C 1
ATOM 1511 O O . GLU B 1 66 ? 5.787 48.144 35.201 1.00 36.22 57 GLU B O 1
ATOM 1517 N N . ALA B 1 67 ? 6.916 49.691 34.059 1.00 32.96 58 ALA B N 1
ATOM 1518 C CA . ALA B 1 67 ? 6.470 49.177 32.775 1.00 37.45 58 ALA B CA 1
ATOM 1519 C C . ALA B 1 67 ? 7.191 47.920 32.343 1.00 36.24 58 ALA B C 1
ATOM 1520 O O . ALA B 1 67 ? 6.599 47.128 31.647 1.00 36.70 58 ALA B O 1
ATOM 1522 N N . PHE B 1 68 ? 8.459 47.784 32.732 1.00 33.70 59 PHE B N 1
ATOM 1523 C CA . PHE B 1 68 ? 9.335 46.695 32.322 1.00 31.88 59 PHE B CA 1
ATOM 1524 C C . PHE B 1 68 ? 9.998 46.047 33.527 1.00 28.48 59 PHE B C 1
ATOM 1525 O O . PHE B 1 68 ? 11.229 46.112 33.691 1.00 26.10 59 PHE B O 1
ATOM 1533 N N . PRO B 1 69 ? 9.175 45.421 34.393 1.00 29.10 60 PRO B N 1
ATOM 1534 C CA . PRO B 1 69 ? 9.727 44.997 35.654 1.00 30.26 60 PRO B CA 1
ATOM 1535 C C . PRO B 1 69 ? 10.659 43.801 35.615 1.00 29.34 60 PRO B C 1
ATOM 1536 O O . PRO B 1 69 ? 11.182 43.481 36.641 1.00 30.92 60 PRO B O 1
ATOM 1540 N N . ASP B 1 70 ? 10.869 43.206 34.465 1.00 27.81 61 ASP B N 1
ATOM 1541 C CA . ASP B 1 70 ? 11.769 42.098 34.310 1.00 27.93 61 ASP B CA 1
ATOM 1542 C C . ASP B 1 70 ? 12.982 42.515 33.466 1.00 26.11 61 ASP B C 1
ATOM 1543 O O . ASP B 1 70 ? 13.731 41.709 33.042 1.00 25.41 61 ASP B O 1
ATOM 1548 N N . LEU B 1 71 ? 13.139 43.808 33.254 1.00 22.71 62 LEU B N 1
ATOM 1549 C CA . LEU B 1 71 ? 14.218 44.335 32.433 1.00 23.22 62 LEU B CA 1
ATOM 1550 C C . LEU B 1 71 ? 15.597 43.884 32.815 1.00 22.05 62 LEU B C 1
ATOM 1551 O O . LEU B 1 71 ? 15.898 43.724 33.942 1.00 23.80 62 LEU B O 1
ATOM 1556 N N . ARG B 1 72 ? 16.418 43.724 31.798 1.00 22.61 63 ARG B N 1
ATOM 1557 C CA . ARG B 1 72 ? 17.803 43.333 31.922 1.00 25.63 63 ARG B CA 1
ATOM 1558 C C . ARG B 1 72 ? 18.620 44.196 30.982 1.00 22.86 63 ARG B C 1
ATOM 1559 O O . ARG B 1 72 ? 18.295 44.317 29.850 1.00 23.35 63 ARG B O 1
ATOM 1567 N N . LEU B 1 73 ? 19.681 44.766 31.495 1.00 22.25 64 LEU B N 1
ATOM 1568 C CA . LEU B 1 73 ? 20.573 45.586 30.731 1.00 23.62 64 LEU B CA 1
ATOM 1569 C C . LEU B 1 73 ? 21.860 44.847 30.474 1.00 23.35 64 LEU B C 1
ATOM 1570 O O . LEU B 1 73 ? 22.471 44.372 31.381 1.00 24.87 64 LEU B O 1
ATOM 1575 N N . ASP B 1 74 ? 22.262 44.805 29.221 1.00 22.21 65 ASP B N 1
ATOM 1576 C CA . ASP B 1 74 ? 23.490 44.165 28.809 1.00 22.91 65 ASP B CA 1
ATOM 1577 C C . ASP B 1 74 ? 24.454 45.231 28.369 1.00 22.21 65 ASP B C 1
ATOM 1578 O O . ASP B 1 74 ? 24.170 45.906 27.456 1.00 26.41 65 ASP B O 1
ATOM 1583 N N . VAL B 1 75 ? 25.573 45.390 29.036 1.00 20.40 66 VAL B N 1
ATOM 1584 C CA . VAL B 1 75 ? 26.499 46.409 28.604 1.00 21.42 66 VAL B CA 1
ATOM 1585 C C . VAL B 1 75 ? 27.258 45.859 27.414 1.00 23.75 66 VAL B C 1
ATOM 1586 O O . VAL B 1 75 ? 28.038 44.933 27.546 1.00 20.29 66 VAL B O 1
ATOM 1590 N N . ARG B 1 76 ? 27.050 46.456 26.267 1.00 20.59 67 ARG B N 1
ATOM 1591 C CA . ARG B 1 76 ? 27.666 45.939 25.025 1.00 22.17 67 ARG B CA 1
ATOM 1592 C C . ARG B 1 76 ? 29.092 46.414 24.902 1.00 21.65 67 ARG B C 1
ATOM 1593 O O . ARG B 1 76 ? 29.979 45.687 24.417 1.00 19.80 67 ARG B O 1
ATOM 1601 N N . SER B 1 77 ? 29.336 47.634 25.351 1.00 18.67 68 SER B N 1
ATOM 1602 C CA . SER B 1 77 ? 30.612 48.261 25.308 1.00 19.18 68 SER B CA 1
ATOM 1603 C C . SER B 1 77 ? 30.658 49.358 26.338 1.00 21.03 68 SER B C 1
ATOM 1604 O O . SER B 1 77 ? 29.653 50.036 26.594 1.00 20.46 68 SER B O 1
ATOM 1607 N N . ILE B 1 78 ? 31.809 49.551 26.948 1.00 21.64 69 ILE B N 1
ATOM 1608 C CA . ILE B 1 78 ? 32.007 50.665 27.876 1.00 21.83 69 ILE B CA 1
ATOM 1609 C C . ILE B 1 78 ? 33.372 51.225 27.640 1.00 22.97 69 ILE B C 1
ATOM 1610 O O . ILE B 1 78 ? 34.314 50.472 27.570 1.00 28.48 69 ILE B O 1
ATOM 1615 N N . VAL B 1 79 ? 33.489 52.549 27.535 1.00 23.31 70 VAL B N 1
ATOM 1616 C CA . VAL B 1 79 ? 34.768 53.222 27.357 1.00 23.10 70 VAL B CA 1
ATOM 1617 C C . VAL B 1 79 ? 34.889 54.446 28.272 1.00 24.71 70 VAL B C 1
ATOM 1618 O O . VAL B 1 79 ? 33.963 55.221 28.451 1.00 25.57 70 VAL B O 1
ATOM 1622 N N . GLY B 1 80 ? 36.040 54.609 28.869 1.00 25.66 71 GLY B N 1
ATOM 1623 C CA . GLY B 1 80 ? 36.301 55.711 29.784 1.00 26.95 71 GLY B CA 1
ATOM 1624 C C . GLY B 1 80 ? 37.586 56.431 29.426 1.00 26.67 71 GLY B C 1
ATOM 1625 O O . GLY B 1 80 ? 38.545 55.826 29.017 1.00 30.41 71 GLY B O 1
ATOM 1626 N N . GLU B 1 81 ? 37.567 57.749 29.559 1.00 27.26 72 GLU B N 1
ATOM 1627 C CA . GLU B 1 81 ? 38.681 58.580 29.346 1.00 27.37 72 GLU B CA 1
ATOM 1628 C C . GLU B 1 81 ? 38.455 59.852 30.129 1.00 28.83 72 GLU B C 1
ATOM 1629 O O . GLU B 1 81 ? 37.395 60.498 30.031 1.00 26.03 72 GLU B O 1
ATOM 1635 N N . GLY B 1 82 ? 39.457 60.257 30.904 1.00 29.97 73 GLY B N 1
ATOM 1636 C CA . GLY B 1 82 ? 39.316 61.451 31.721 1.00 29.98 73 GLY B CA 1
ATOM 1637 C C . GLY B 1 82 ? 38.163 61.335 32.689 1.00 27.32 73 GLY B C 1
ATOM 1638 O O . GLY B 1 82 ? 38.023 60.321 33.341 1.00 25.90 73 GLY B O 1
ATOM 1639 N N . ASP B 1 83 ? 37.314 62.347 32.737 1.00 25.89 74 ASP B N 1
ATOM 1640 C CA . ASP B 1 83 ? 36.180 62.338 33.637 1.00 26.98 74 ASP B CA 1
ATOM 1641 C C . ASP B 1 83 ? 34.889 61.752 32.997 1.00 26.65 74 ASP B C 1
ATOM 1642 O O . ASP B 1 83 ? 33.832 61.840 33.609 1.00 27.01 74 ASP B O 1
ATOM 1647 N N . ARG B 1 84 ? 34.965 61.139 31.814 1.00 24.44 75 ARG B N 1
ATOM 1648 C CA . ARG B 1 84 ? 33.765 60.626 31.181 1.00 23.16 75 ARG B CA 1
ATOM 1649 C C . ARG B 1 84 ? 33.776 59.158 30.922 1.00 21.69 75 ARG B C 1
ATOM 1650 O O . ARG B 1 84 ? 34.803 58.565 30.703 1.00 23.89 75 ARG B O 1
ATOM 1658 N N . VAL B 1 85 ? 32.584 58.586 30.882 1.00 20.75 76 VAL B N 1
ATOM 1659 C CA . VAL B 1 85 ? 32.393 57.206 30.528 1.00 20.17 76 VAL B CA 1
ATOM 1660 C C . VAL B 1 85 ? 31.197 57.172 29.601 1.00 20.67 76 VAL B C 1
ATOM 1661 O O . VAL B 1 85 ? 30.247 57.853 29.822 1.00 20.25 76 VAL B O 1
ATOM 1665 N N . MET B 1 86 ? 31.287 56.389 28.544 1.00 18.52 77 MET B N 1
ATOM 1666 C CA . MET B 1 86 ? 30.160 56.107 27.652 1.00 19.57 77 MET B CA 1
ATOM 1667 C C . MET B 1 86 ? 29.877 54.641 27.641 1.00 21.10 77 MET B C 1
ATOM 1668 O O . MET B 1 86 ? 30.789 53.850 27.658 1.00 22.80 77 MET B O 1
ATOM 1673 N N . LEU B 1 87 ? 28.597 54.261 27.577 1.00 21.82 78 LEU B N 1
ATOM 1674 C CA . LEU B 1 87 ? 28.266 52.875 27.510 1.00 19.64 78 LEU B CA 1
ATOM 1675 C C . LEU B 1 87 ? 27.227 52.665 26.479 1.00 19.70 78 LEU B C 1
ATOM 1676 O O . LEU B 1 87 ? 26.260 53.487 26.413 1.00 18.43 78 LEU B O 1
ATOM 1681 N N . ARG B 1 88 ? 27.387 51.599 25.691 1.00 19.56 79 ARG B N 1
ATOM 1682 C CA . ARG B 1 88 ? 26.334 51.166 24.743 1.00 19.60 79 ARG B CA 1
ATOM 1683 C C . ARG B 1 88 ? 25.627 50.003 25.385 1.00 21.61 79 ARG B C 1
ATOM 1684 O O . ARG B 1 88 ? 26.258 49.019 25.728 1.00 21.18 79 ARG B O 1
ATOM 1692 N N . ILE B 1 89 ? 24.319 50.121 25.589 1.00 21.29 80 ILE B N 1
ATOM 1693 C CA . ILE B 1 89 ? 23.577 49.143 26.389 1.00 19.90 80 ILE B CA 1
ATOM 1694 C C . ILE B 1 89 ? 22.348 48.656 25.655 1.00 20.25 80 ILE B C 1
ATOM 1695 O O . ILE B 1 89 ? 21.688 49.403 24.964 1.00 19.49 80 ILE B O 1
ATOM 1700 N N . THR B 1 90 ? 22.083 47.353 25.756 1.00 21.93 81 THR B N 1
ATOM 1701 C CA . THR B 1 90 ? 20.884 46.804 25.200 1.00 25.17 81 THR B CA 1
ATOM 1702 C C . THR B 1 90 ? 19.994 46.364 26.311 1.00 24.99 81 THR B C 1
ATOM 1703 O O . THR B 1 90 ? 20.435 45.646 27.187 1.00 24.65 81 THR B O 1
ATOM 1707 N N . CYS B 1 91 ? 18.751 46.805 26.297 1.00 24.42 82 CYS B N 1
ATOM 1708 C CA . CYS B 1 91 ? 17.799 46.448 27.337 1.00 24.94 82 CYS B CA 1
ATOM 1709 C C . CYS B 1 91 ? 16.765 45.468 26.774 1.00 27.30 82 CYS B C 1
ATOM 1710 O O . CYS B 1 91 ? 16.251 45.695 25.687 1.00 25.37 82 CYS B O 1
ATOM 1713 N N . SER B 1 92 ? 16.495 44.376 27.498 1.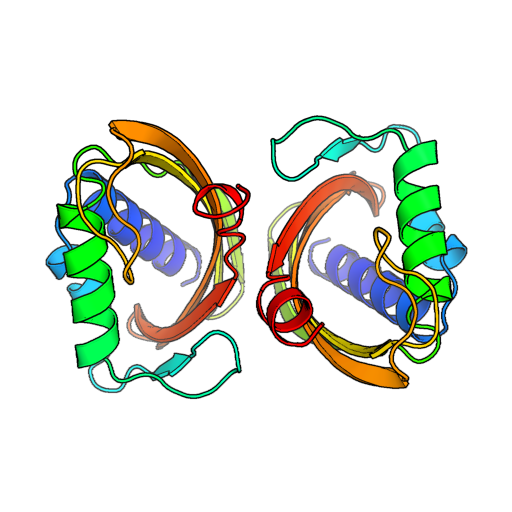00 23.84 83 SER B N 1
ATOM 1714 C CA . SER B 1 92 ? 15.504 43.400 27.089 1.00 25.44 83 SER B CA 1
ATOM 1715 C C . SER B 1 92 ? 14.477 43.290 28.173 1.00 24.35 83 SER B C 1
ATOM 1716 O O . SER B 1 92 ? 14.844 43.181 29.295 1.00 21.97 83 SER B O 1
ATOM 1719 N N . ALA B 1 93 ? 13.187 43.303 27.833 1.00 27.30 84 ALA B N 1
ATOM 1720 C CA . ALA B 1 93 ? 12.150 43.176 28.840 1.00 29.11 84 ALA B CA 1
ATOM 1721 C C . ALA B 1 93 ? 10.830 42.732 28.254 1.00 33.84 84 ALA B C 1
ATOM 1722 O O . ALA B 1 93 ? 10.724 42.573 27.052 1.00 32.67 84 ALA B O 1
ATOM 1724 N N . THR B 1 94 ? 9.807 42.594 29.118 1.00 32.90 85 THR B N 1
ATOM 1725 C CA . THR B 1 94 ? 8.467 42.342 28.636 1.00 33.98 85 THR B CA 1
ATOM 1726 C C . THR B 1 94 ? 7.601 43.473 29.111 1.00 30.62 85 THR B C 1
ATOM 1727 O O . THR B 1 94 ? 7.724 43.947 30.230 1.00 28.52 85 THR B O 1
ATOM 1731 N N . HIS B 1 95 ? 6.778 43.931 28.204 1.00 34.35 86 HIS B N 1
ATOM 1732 C CA . HIS B 1 95 ? 5.955 45.087 28.404 1.00 38.43 86 HIS B CA 1
ATOM 1733 C C . HIS B 1 95 ? 4.753 44.741 29.260 1.00 40.71 86 HIS B C 1
ATOM 1734 O O . HIS B 1 95 ? 3.715 44.367 28.761 1.00 41.50 86 HIS B O 1
ATOM 1741 N N . GLN B 1 96 ? 4.908 44.863 30.555 1.00 39.98 87 GLN B N 1
ATOM 1742 C CA . GLN B 1 96 ? 3.850 44.470 31.483 1.00 45.99 87 GLN B CA 1
ATOM 1743 C C . GLN B 1 96 ? 3.119 45.623 32.111 1.00 48.58 87 GLN B C 1
ATOM 1744 O O . GLN B 1 96 ? 2.205 45.386 32.873 1.00 50.99 87 GLN B O 1
ATOM 1750 N N . GLY B 1 97 ? 3.497 46.863 31.805 1.00 48.75 88 GLY B N 1
ATOM 1751 C CA . GLY B 1 97 ? 2.826 48.007 32.384 1.00 48.29 88 GLY B CA 1
ATOM 1752 C C . GLY B 1 97 ? 2.655 49.110 31.382 1.00 49.80 88 GLY B C 1
ATOM 1753 O O . GLY B 1 97 ? 3.280 49.130 30.310 1.00 47.27 88 GLY B O 1
ATOM 1754 N N . VAL B 1 98 ? 1.821 50.070 31.751 1.00 53.71 89 VAL B N 1
ATOM 1755 C CA . VAL B 1 98 ? 1.544 51.193 30.876 1.00 57.12 89 VAL B CA 1
ATOM 1756 C C . VAL B 1 98 ? 2.823 51.856 30.586 1.00 53.42 89 VAL B C 1
ATOM 1757 O O . VAL B 1 98 ? 3.611 52.058 31.503 1.00 48.99 89 VAL B O 1
ATOM 1761 N N . PHE B 1 99 ? 3.042 52.214 29.331 1.00 58.37 90 PHE B N 1
ATOM 1762 C CA . PHE B 1 99 ? 4.260 52.919 29.033 1.00 61.82 90 PHE B CA 1
ATOM 1763 C C . PHE B 1 99 ? 4.170 54.043 28.051 1.00 70.27 90 PHE B C 1
ATOM 1764 O O . PHE B 1 99 ? 3.775 53.819 26.908 1.00 71.62 90 PHE B O 1
ATOM 1772 N N . MET B 1 100 ? 4.628 55.217 28.488 1.00 68.46 91 MET B N 1
ATOM 1773 C CA . MET B 1 100 ? 4.625 56.398 27.668 1.00 68.30 91 MET B CA 1
ATOM 1774 C C . MET B 1 100 ? 3.271 56.343 27.027 1.00 65.34 91 MET B C 1
ATOM 1775 O O . MET B 1 100 ? 3.137 56.494 25.845 1.00 61.17 91 MET B O 1
ATOM 1780 N N . GLY B 1 101 ? 2.264 56.093 27.847 1.00 63.26 92 GLY B N 1
ATOM 1781 C CA . GLY B 1 101 ? 0.920 56.030 27.358 1.00 69.43 92 GLY B CA 1
ATOM 1782 C C . GLY B 1 101 ? 0.429 54.783 26.677 1.00 73.93 92 GLY B C 1
ATOM 1783 O O . GLY B 1 101 ? -0.762 54.609 26.603 1.00 73.31 92 GLY B O 1
ATOM 1784 N N . ILE B 1 102 ? 1.320 53.934 26.178 1.00 80.55 93 ILE B N 1
ATOM 1785 C CA . ILE B 1 102 ? 0.889 52.707 25.516 1.00 80.26 93 ILE B CA 1
ATOM 1786 C C . ILE B 1 102 ? 0.626 51.652 26.581 1.00 81.44 93 ILE B C 1
ATOM 1787 O O . ILE B 1 102 ? 1.530 51.300 27.338 1.00 87.61 93 ILE B O 1
ATOM 1792 N N . ALA B 1 103 ? -0.603 51.146 26.655 1.00 75.18 94 ALA B N 1
ATOM 1793 C CA . ALA B 1 103 ? -0.896 50.159 27.665 1.00 71.94 94 ALA B CA 1
ATOM 1794 C C . ALA B 1 103 ? -0.145 48.870 27.397 1.00 67.64 94 ALA B C 1
ATOM 1795 O O . ALA B 1 103 ? 0.391 48.686 26.337 1.00 63.75 94 ALA B O 1
ATOM 1797 N N . PRO B 1 104 ? -0.117 47.984 28.370 1.00 63.83 95 PRO B N 1
ATOM 1798 C CA . PRO B 1 104 ? 0.602 46.712 28.253 1.00 67.21 95 PRO B CA 1
ATOM 1799 C C . PRO B 1 104 ? 0.215 45.823 27.062 1.00 66.62 95 PRO B C 1
ATOM 1800 O O . PRO B 1 104 ? -0.876 45.916 26.559 1.00 67.73 95 PRO B O 1
ATOM 1804 N N . THR B 1 105 ? 1.138 44.983 26.623 1.00 63.91 96 THR B N 1
ATOM 1805 C CA . THR B 1 105 ? 0.923 44.063 25.516 1.00 57.33 96 THR B CA 1
ATOM 1806 C C . THR B 1 105 ? 1.349 42.684 25.944 1.00 52.86 96 THR B C 1
ATOM 1807 O O . THR B 1 105 ? 0.943 41.695 25.361 1.00 53.87 96 THR B O 1
ATOM 1811 N N . GLY B 1 106 ? 2.216 42.613 26.946 1.00 42.55 97 GLY B N 1
ATOM 1812 C CA . GLY B 1 106 ? 2.805 41.391 27.356 1.00 39.46 97 GLY B CA 1
ATOM 1813 C C . GLY B 1 106 ? 3.938 41.021 26.448 1.00 38.79 97 GLY B C 1
ATOM 1814 O O . GLY B 1 106 ? 4.570 40.042 26.683 1.00 40.61 97 GLY B O 1
ATOM 1815 N N . ARG B 1 107 ? 4.246 41.828 25.448 1.00 40.02 98 ARG B N 1
ATOM 1816 C CA . ARG B 1 107 ? 5.227 41.441 24.458 1.00 43.92 98 ARG B CA 1
ATOM 1817 C C . ARG B 1 107 ? 6.683 41.602 24.899 1.00 41.45 98 ARG B C 1
ATOM 1818 O O . ARG B 1 107 ? 7.025 42.481 25.691 1.00 37.68 98 ARG B O 1
ATOM 1826 N N . LYS B 1 108 ? 7.525 40.764 24.340 1.00 37.77 99 LYS B N 1
ATOM 1827 C CA . LYS B 1 108 ? 8.946 40.881 24.550 1.00 41.72 99 LYS B CA 1
ATOM 1828 C C . LYS B 1 108 ? 9.491 42.055 23.729 1.00 40.48 99 LYS B C 1
ATOM 1829 O O . LYS B 1 108 ? 9.304 42.111 22.525 1.00 43.29 99 LYS B O 1
ATOM 1835 N N . VAL B 1 109 ? 10.204 42.969 24.382 1.00 35.82 100 VAL B N 1
ATOM 1836 C CA . VAL B 1 109 ? 10.761 44.132 23.690 1.00 33.87 100 VAL B CA 1
ATOM 1837 C C . VAL B 1 109 ? 12.221 44.283 23.938 1.00 33.70 100 VAL B C 1
ATOM 1838 O O . VAL B 1 109 ? 12.748 43.701 24.838 1.00 27.94 100 VAL B O 1
ATOM 1842 N N . ARG B 1 110 ? 12.869 45.118 23.141 1.00 31.31 101 ARG B N 1
ATOM 1843 C CA . ARG B 1 110 ? 14.263 45.295 23.225 1.00 31.68 101 ARG B CA 1
ATOM 1844 C C . ARG B 1 110 ? 14.633 46.645 22.619 1.00 35.27 101 ARG B C 1
ATOM 1845 O O . ARG B 1 110 ? 14.121 47.032 21.548 1.00 33.68 101 ARG B O 1
ATOM 1853 N N . TRP B 1 111 ? 15.506 47.371 23.299 1.00 30.51 102 TRP B N 1
ATOM 1854 C CA . TRP B 1 111 ? 16.016 48.645 22.718 1.00 30.32 102 TRP B CA 1
ATOM 1855 C C . TRP B 1 111 ? 17.452 48.795 23.068 1.00 30.31 102 TRP B C 1
ATOM 1856 O O . TRP B 1 111 ? 17.915 48.174 23.984 1.00 23.03 102 TRP B O 1
ATOM 1867 N N . THR B 1 112 ? 18.130 49.678 22.334 1.00 28.30 103 THR B N 1
ATOM 1868 C CA . THR B 1 112 ? 19.525 49.973 22.573 1.00 27.12 103 THR B CA 1
ATOM 1869 C C . THR B 1 112 ? 19.713 51.445 22.868 1.00 27.05 103 THR B C 1
ATOM 1870 O O . THR B 1 112 ? 18.932 52.262 22.423 1.00 25.88 103 THR B O 1
ATOM 1874 N N . TYR B 1 113 ? 20.745 51.787 23.633 1.00 22.95 104 TYR B N 1
ATOM 1875 C CA . TYR B 1 113 ? 20.980 53.155 23.942 1.00 22.19 104 TYR B CA 1
ATOM 1876 C C . TYR B 1 113 ? 22.380 53.443 24.402 1.00 21.37 104 TYR B C 1
ATOM 1877 O O . TYR B 1 113 ? 23.076 52.549 24.816 1.00 19.91 104 TYR B O 1
ATOM 1886 N N . LEU B 1 114 ? 22.753 54.697 24.277 1.00 19.81 105 LEU B N 1
ATOM 1887 C CA . LEU B 1 114 ? 23.982 55.240 24.831 1.00 21.06 105 LEU B CA 1
ATOM 1888 C C . LEU B 1 114 ? 23.682 55.926 26.157 1.00 22.01 105 LEU B C 1
ATOM 1889 O O . LEU B 1 114 ? 22.701 56.643 26.251 1.00 22.39 105 LEU B O 1
ATOM 1894 N N . GLU B 1 115 ? 24.548 55.720 27.145 1.00 19.98 106 GLU B N 1
ATOM 1895 C CA . GLU B 1 115 ? 24.513 56.456 28.366 1.00 21.54 106 GLU B CA 1
ATOM 1896 C C . GLU B 1 115 ? 25.877 57.130 28.477 1.00 23.14 106 GLU B C 1
ATOM 1897 O O . GLU B 1 115 ? 26.901 56.487 28.293 1.00 20.71 106 GLU B O 1
ATOM 1903 N N . GLU B 1 116 ? 25.905 58.433 28.732 1.00 21.68 107 GLU B N 1
ATOM 1904 C CA . GLU B 1 116 ? 27.157 59.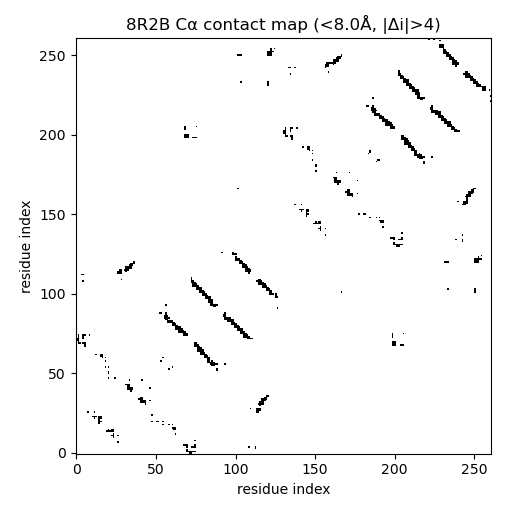123 28.922 1.00 19.15 107 GLU B CA 1
ATOM 1905 C C . GLU B 1 116 ? 27.149 59.815 30.220 1.00 20.57 107 GLU B C 1
ATOM 1906 O O . GLU B 1 116 ? 26.215 60.555 30.499 1.00 20.25 107 GLU B O 1
ATOM 1912 N N . LEU B 1 117 ? 28.208 59.641 30.997 1.00 21.45 108 LEU B N 1
ATOM 1913 C CA . LEU B 1 117 ? 28.306 60.242 32.321 1.00 21.93 108 LEU B CA 1
ATOM 1914 C C . LEU B 1 117 ? 29.605 60.986 32.506 1.00 22.67 108 LEU B C 1
ATOM 1915 O O . LEU B 1 117 ? 30.620 60.506 32.127 1.00 21.20 108 LEU B O 1
ATOM 1920 N N . ARG B 1 118 ? 29.559 62.131 33.169 1.00 22.81 109 ARG B N 1
ATOM 1921 C CA . ARG B 1 118 ? 30.711 62.884 33.510 1.00 22.69 109 ARG B CA 1
ATOM 1922 C C . ARG B 1 118 ? 30.757 62.909 35.003 1.00 22.95 109 ARG B C 1
ATOM 1923 O O . ARG B 1 118 ? 29.751 63.175 35.639 1.00 23.65 109 ARG B O 1
ATOM 1931 N N . PHE B 1 119 ? 31.935 62.654 35.555 1.00 22.13 110 PHE B N 1
ATOM 1932 C CA . PHE B 1 119 ? 32.108 62.525 37.023 1.00 23.24 110 PHE B CA 1
ATOM 1933 C C . PHE B 1 119 ? 32.989 63.664 37.601 1.00 22.91 110 PHE B C 1
ATOM 1934 O O . PHE B 1 119 ? 33.912 64.148 36.937 1.00 20.62 110 PHE B O 1
ATOM 1942 N N . SER B 1 120 ? 32.670 64.042 38.839 1.00 26.78 111 SER B N 1
ATOM 1943 C CA . SER B 1 120 ? 33.471 64.962 39.641 1.00 27.90 111 SER B CA 1
ATOM 1944 C C . SER B 1 120 ? 34.685 64.256 40.116 1.00 29.94 111 SER B C 1
ATOM 1945 O O . SER B 1 120 ? 34.697 63.021 40.132 1.00 28.35 111 SER B O 1
ATOM 1948 N N . GLU B 1 121 ? 35.670 65.014 40.610 1.00 33.30 112 GLU B N 1
ATOM 1949 C CA . GLU B 1 121 ? 36.885 64.396 41.131 1.00 35.62 112 GLU B CA 1
ATOM 1950 C C . GLU B 1 121 ? 36.575 63.491 42.328 1.00 31.39 112 GLU B C 1
ATOM 1951 O O . GLU B 1 121 ? 37.261 62.552 42.537 1.00 38.51 112 GLU B O 1
ATOM 1957 N N . ALA B 1 122 ? 35.502 63.706 43.049 1.00 31.39 113 ALA B N 1
ATOM 1958 C CA . ALA B 1 122 ? 35.128 62.785 44.084 1.00 34.40 113 ALA B CA 1
ATOM 1959 C C . ALA B 1 122 ? 34.278 61.581 43.645 1.00 40.04 113 ALA B C 1
ATOM 1960 O O . ALA B 1 122 ? 33.770 60.854 44.513 1.00 38.65 113 ALA B O 1
ATOM 1962 N N . GLY B 1 123 ? 34.069 61.378 42.330 1.00 32.17 114 GLY B N 1
ATOM 1963 C CA . GLY B 1 123 ? 33.385 60.183 41.867 1.00 28.45 114 GLY B CA 1
ATOM 1964 C C . GLY B 1 123 ? 31.870 60.202 41.814 1.00 30.07 114 GLY B C 1
ATOM 1965 O O . GLY B 1 123 ? 31.255 59.167 41.772 1.00 31.23 114 GLY B O 1
ATOM 1966 N N . LYS B 1 124 ? 31.270 61.365 41.736 1.00 26.17 115 LYS B N 1
ATOM 1967 C CA . LYS B 1 124 ? 29.851 61.473 41.643 1.00 25.70 115 LYS B CA 1
ATOM 1968 C C . LYS B 1 124 ? 29.480 61.983 40.253 1.00 23.27 115 LYS B C 1
ATOM 1969 O O . LYS B 1 124 ? 30.266 62.637 39.611 1.00 23.53 115 LYS B O 1
ATOM 1975 N N . VAL B 1 125 ? 28.285 61.635 39.804 1.00 22.86 116 VAL B N 1
ATOM 1976 C CA . VAL B 1 125 ? 27.838 62.011 38.473 1.00 19.69 116 VAL B CA 1
ATOM 1977 C C . VAL B 1 125 ? 27.351 63.437 38.539 1.00 21.20 116 VAL B C 1
ATOM 1978 O O . VAL B 1 125 ? 26.467 63.765 39.295 1.00 21.28 116 VAL B O 1
ATOM 1982 N N . VAL B 1 126 ? 27.981 64.292 37.733 1.00 25.80 117 VAL B N 1
ATOM 1983 C CA . VAL B 1 126 ? 27.642 65.720 37.633 1.00 25.76 117 VAL B CA 1
ATOM 1984 C C . VAL B 1 126 ? 26.878 66.118 36.372 1.00 22.21 117 VAL B C 1
ATOM 1985 O O . VAL B 1 126 ? 26.128 67.083 36.393 1.00 23.57 117 VAL B O 1
ATOM 1989 N N . GLU B 1 127 ? 27.050 65.386 35.294 1.00 22.00 118 GLU B N 1
ATOM 1990 C CA . GLU B 1 127 ? 26.302 65.600 34.081 1.00 19.89 118 GLU B CA 1
ATOM 1991 C C . GLU B 1 127 ? 25.981 64.257 33.437 1.00 20.42 118 GLU B C 1
ATOM 1992 O O . GLU B 1 127 ? 26.766 63.323 33.525 1.00 22.66 118 GLU B O 1
ATOM 1998 N N . HIS B 1 128 ? 24.842 64.154 32.798 1.00 20.94 119 HIS B N 1
ATOM 1999 C CA . HIS B 1 128 ? 24.407 62.855 32.251 1.00 23.55 119 HIS B CA 1
ATOM 2000 C C . HIS B 1 128 ? 23.624 63.063 30.958 1.00 20.99 119 HIS B C 1
ATOM 2001 O O . HIS B 1 128 ? 22.769 63.923 30.896 1.00 21.06 119 HIS B O 1
ATOM 2008 N N . TRP B 1 129 ? 23.974 62.327 29.904 1.00 19.14 120 TRP B N 1
ATOM 2009 C CA . TRP B 1 129 ? 23.323 62.420 28.637 1.00 20.13 120 TRP B CA 1
ATOM 2010 C C . TRP B 1 129 ? 22.935 60.990 28.240 1.00 21.61 120 TRP B C 1
ATOM 2011 O O . TRP B 1 129 ? 23.430 59.996 28.735 1.00 22.19 120 TRP B O 1
ATOM 2022 N N . ASP B 1 130 ? 22.070 60.911 27.268 1.00 24.35 121 ASP B N 1
ATOM 2023 C CA . ASP B 1 130 ? 21.811 59.619 26.625 1.00 27.50 121 ASP B CA 1
ATOM 2024 C C . ASP B 1 130 ? 21.271 59.784 25.204 1.00 25.21 121 ASP B C 1
ATOM 2025 O O . ASP B 1 130 ? 20.934 60.874 24.788 1.00 24.96 121 ASP B O 1
ATOM 2030 N N . VAL B 1 131 ? 21.293 58.687 24.461 1.00 23.10 122 VAL B N 1
ATOM 2031 C CA . VAL B 1 131 ? 20.646 58.605 23.176 1.00 21.86 122 VAL B CA 1
ATOM 2032 C C . VAL B 1 131 ? 19.911 57.298 23.173 1.00 22.23 122 VAL B C 1
ATOM 2033 O O . VAL B 1 131 ? 20.543 56.231 23.244 1.00 21.31 122 VAL B O 1
ATOM 2037 N N . PHE B 1 132 ? 18.592 57.367 23.013 1.00 22.23 123 PHE B N 1
ATOM 2038 C CA . PHE B 1 132 ? 17.771 56.172 22.962 1.00 24.75 123 PHE B CA 1
ATOM 2039 C C . PHE B 1 132 ? 17.247 55.915 21.559 1.00 24.89 123 PHE B C 1
ATOM 2040 O O . PHE B 1 132 ? 16.681 56.797 20.945 1.00 24.00 123 PHE B O 1
ATOM 2048 N N . ASN B 1 133 ? 17.389 54.704 21.078 1.00 24.15 124 ASN B N 1
ATOM 2049 C CA . ASN B 1 133 ? 16.709 54.259 19.905 1.00 25.78 124 ASN B CA 1
ATOM 2050 C C . ASN B 1 133 ? 15.522 53.455 20.281 1.00 27.25 124 ASN B C 1
ATOM 2051 O O . ASN B 1 133 ? 15.580 52.192 20.381 1.00 27.59 124 ASN B O 1
ATOM 2056 N N . PHE B 1 134 ? 14.413 54.138 20.460 1.00 25.81 125 PHE B N 1
ATOM 2057 C CA . PHE B 1 134 ? 13.176 53.445 20.779 1.00 30.94 125 PHE B CA 1
ATOM 2058 C C . PHE B 1 134 ? 12.455 52.954 19.518 1.00 36.66 125 PHE B C 1
ATOM 2059 O O . PHE B 1 134 ? 11.351 52.486 19.650 1.00 34.97 125 PHE B O 1
ATOM 2067 N N . SER B 1 135 ? 13.060 53.036 18.325 1.00 35.61 126 SER B N 1
ATOM 2068 C CA . SER B 1 135 ? 12.385 52.550 17.113 1.00 41.89 126 SER B CA 1
ATOM 2069 C C . SER B 1 135 ? 11.905 51.111 17.251 1.00 46.95 126 SER B C 1
ATOM 2070 O O . SER B 1 135 ? 10.711 50.858 17.067 1.00 52.52 126 SER B O 1
ATOM 2073 N N . PRO B 1 136 ? 12.834 50.172 17.580 1.00 48.92 127 PRO B N 1
ATOM 2074 C CA . PRO B 1 136 ? 12.325 48.806 17.704 1.00 51.83 127 PRO B CA 1
ATOM 2075 C C . PRO B 1 136 ? 11.146 48.711 18.632 1.00 50.76 127 PRO B C 1
ATOM 2076 O O . PRO B 1 136 ? 10.271 47.924 18.389 1.00 54.50 127 PRO B O 1
ATOM 2080 N N . LEU B 1 137 ? 11.135 49.490 19.703 1.00 49.98 128 LEU B N 1
ATOM 2081 C CA . LEU B 1 137 ? 10.042 49.441 20.637 1.00 45.41 128 LEU B CA 1
ATOM 2082 C C . LEU B 1 137 ? 8.754 50.017 20.063 1.00 51.76 128 LEU B C 1
ATOM 2083 O O . LEU B 1 137 ? 7.723 49.411 20.243 1.00 56.39 128 LEU B O 1
ATOM 2088 N N . PHE B 1 138 ? 8.804 51.161 19.389 1.00 54.35 129 PHE B N 1
ATOM 2089 C CA . PHE B 1 138 ? 7.585 51.757 18.814 1.00 55.84 129 PHE B CA 1
ATOM 2090 C C . PHE B 1 138 ? 7.007 50.859 17.747 1.00 62.40 129 PHE B C 1
ATOM 2091 O O . PHE B 1 138 ? 5.826 50.585 17.756 1.00 68.08 129 PHE B O 1
ATOM 2099 N N . ARG B 1 139 ? 7.864 50.396 16.848 1.00 68.64 130 ARG B N 1
ATOM 2100 C CA . ARG B 1 139 ? 7.451 49.510 15.779 1.00 73.90 130 ARG B CA 1
ATOM 2101 C C . ARG B 1 139 ? 6.765 48.308 16.361 1.00 76.93 130 ARG B C 1
A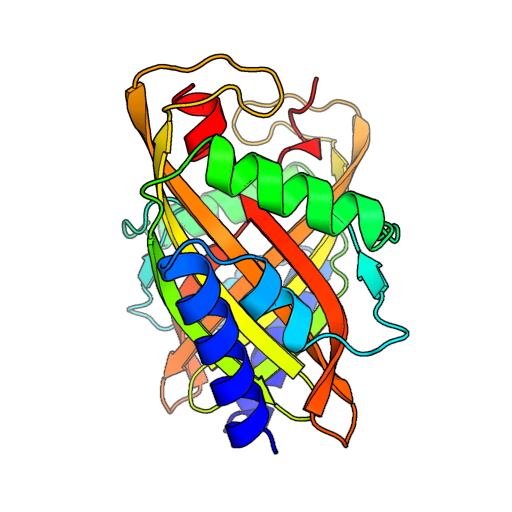TOM 2102 O O . ARG B 1 139 ? 5.660 47.974 15.960 1.00 79.08 130 ARG B O 1
ATOM 2110 N N . ASP B 1 140 ? 7.418 47.678 17.323 1.00 77.68 131 ASP B N 1
ATOM 2111 C CA . ASP B 1 140 ? 6.806 46.548 17.981 1.00 80.96 131 ASP B CA 1
ATOM 2112 C C . ASP B 1 140 ? 5.478 46.937 18.555 1.00 80.29 131 ASP B C 1
ATOM 2113 O O . ASP B 1 140 ? 4.464 46.400 18.165 1.00 87.47 131 ASP B O 1
ATOM 2118 N N . LEU B 1 141 ? 5.456 47.918 19.440 1.00 78.99 132 LEU B N 1
ATOM 2119 C CA . LEU B 1 141 ? 4.181 48.336 20.018 1.00 77.37 132 LEU B CA 1
ATOM 2120 C C . LEU B 1 141 ? 3.366 49.092 18.988 1.00 75.80 132 LEU B C 1
ATOM 2121 O O . LEU B 1 141 ? 3.620 48.952 17.792 1.00 83.03 132 LEU B O 1
#

Organism: Streptomyces nogalater (NCBI:txid38314)

InterPro domains:
  IPR009959 Polyketide cyclase SnoaL-like [PF07366] (13-132)
  IPR009959 Polyketide cyclase SnoaL-like [PTHR38436] (4-136)
  IPR032710 NTF2-like domain superfamily [SSF54427] (3-136)

B-factor: mean 33.39, std 13.55, range [18.26, 99.19]

Secondary structure (DSSP, 8-state):
-HHHHHHHHHHHHHHHHTT-HHHHHTTEEEEEEEE-TTS-EE-HHHHHHHHHHHHHHSTT-EEEEEEEEEETTEEEEEEEEEEE--S-BTTBPP--SEEEEEEEEEEEE-TTS-EEEEEEEE--GGGT--/-HHHHHHHHHHHHHHHHTT-HHHHHTTEEEEEEEE-TTS-EE-HHHHHHHHHHHHHH-TT-EEEEEEEEEETTEEEEEEEEEEE--S-BTTBPP---EEEEEEEEEEEE-TTS-EEEEEEEEE-HHHHHH-

Nearest PDB structures (foldseek):
  8r2e-assembly1_A  TM=1.007E+00  e=2.472E-29  Streptomyces nogalater
  2gex-assembly1_A  TM=9.405E-01  e=6.475E-27  Streptomyces nogalater
  2gey-assembly1_B  TM=9.685E-01  e=1.943E-20  Streptomyces galilaeus
  2gey-assembly3_A  TM=9.702E-01  e=3.302E-20  Streptomyces galilaeus
  2gey-assembly3_C-2  TM=9.656E-01  e=6.846E-20  Streptomyces galilaeus

Solvent-accessible surface area: 12661 Å² total; per-residue (Å²): 99,44,89,32,6,45,88,63,1,75,94,12,15,51,1,44,17,134,114,42,12,79,15,10,46,62,27,30,11,130,122,20,52,3,44,40,70,95,51,130,97,20,59,31,136,45,18,42,127,99,21,75,29,14,30,129,0,0,61,67,5,128,8,77,48,85,10,39,2,4,54,50,63,63,0,0,3,6,4,7,4,42,5,20,4,102,12,95,20,93,74,55,62,59,64,44,165,173,18,88,19,17,14,0,24,0,14,75,4,26,164,75,4,89,0,30,33,23,26,48,2,44,28,58,22,31,18,94,141,184,114,36,88,33,7,47,101,68,2,81,94,6,10,49,1,41,53,138,121,42,15,78,13,6,47,63,26,28,7,142,103,23,51,9,47,37,74,86,40,120,97,20,68,53,152,44,18,42,131,116,18,75,36,20,27,133,0,0,53,40,5,101,17,71,39,80,9,41,2,3,58,53,60,55,0,0,0,10,0,3,2,19,2,18,0,101,11,101,23,116,68,66,60,68,55,50,124,156,6,123,16,21,18,0,23,0,2,71,5,37,193,89,5,84,0,16,33,22,24,36,6,55,16,46,21,25,2,68,158,74,43

Radius of gyration: 18.62 Å; Cα contacts (8 Å, |Δi|>4): 544; chains: 2; bounding box: 48×31×46 Å

Foldseek 3Di:
DQVVLVVLVVQLLVCVQQPNLVSNCVQADPQAFEADPVRDTDDPVVVSVLSNQCCVQFVNKHKDFPDWDTDDQKIKTKIKIWGAGHQQHPNQGGPRHIFMWIKMKMFGADPVNGTRYIYMGTDCCSSPVD/DQVLLVVLVVQLLVCVQQPHLVSNVVQADPQAWEAAPVRHTDDPVVVSVLSNQVCQQFVNKHKDFPDWDGDDQKIKTKIKIWGFGCQQDPNRGHDRDIFMWIKMKMFGADPVRGTRYIYMDTDCVRVVVVD

Sequence (261 aa):
STTANKERCLEMVAAWNRWDVSGVVAHWAPDVVHYDDEDKPVSAEEVVRRMNSAVEAFPDLRLDDVRSIVGEGDRVMLRITCSATHQQGVFMGIAPTGRKVRWTYLEELRFSEAGKVVEHWDVFNFSPLFRDSTTANKERCLEMVAAWNRWDVSGVVAHWAPDDVVHYDDEDKPVSAEEVVRRMNSAVEAFPDLRLDVRSIVGEGDRVMLRITCSATHQGVFMGIAPTGRKVRWTYLEELRFSEAGKVVEHWDVFNFSPLFRDL